Protein AF-A0A7C2Q4K8-F1 (afdb_monomer)

Structure (mmCIF, N/CA/C/O backbone):
data_AF-A0A7C2Q4K8-F1
#
_entry.id   AF-A0A7C2Q4K8-F1
#
loop_
_atom_site.group_PDB
_atom_site.id
_atom_site.type_symbol
_atom_site.label_atom_id
_atom_site.label_alt_id
_atom_site.label_comp_id
_atom_site.label_asym_id
_atom_site.label_entity_id
_atom_site.label_seq_id
_atom_site.pdbx_PDB_ins_code
_atom_site.Cartn_x
_atom_site.Cartn_y
_atom_site.Cartn_z
_atom_site.occupancy
_atom_site.B_iso_or_equiv
_atom_site.auth_seq_id
_atom_site.auth_comp_id
_atom_site.auth_asym_id
_atom_site.auth_atom_id
_atom_site.pdbx_PDB_model_num
ATOM 1 N N . MET A 1 1 ? -13.676 -3.234 -20.043 1.00 65.19 1 MET A N 1
ATOM 2 C CA . MET A 1 1 ? -13.276 -1.898 -19.531 1.00 65.19 1 MET A CA 1
ATOM 3 C C . MET A 1 1 ? -11.932 -2.050 -18.841 1.00 65.19 1 MET A C 1
ATOM 5 O O . MET A 1 1 ? -11.757 -3.052 -18.157 1.00 65.19 1 MET A O 1
ATOM 9 N N . ALA A 1 2 ? -11.005 -1.106 -19.029 1.00 75.06 2 ALA A N 1
ATOM 10 C CA . ALA A 1 2 ? -9.703 -1.149 -18.366 1.00 75.06 2 ALA A CA 1
ATOM 11 C C . ALA A 1 2 ? -9.861 -0.974 -16.848 1.00 75.06 2 ALA A C 1
ATOM 13 O O . ALA A 1 2 ? -10.651 -0.149 -16.387 1.00 75.06 2 ALA A O 1
ATOM 14 N N . GLN A 1 3 ? -9.131 -1.781 -16.088 1.00 75.75 3 GLN A N 1
ATOM 15 C CA . GLN A 1 3 ? -9.039 -1.719 -14.636 1.00 75.75 3 GLN A CA 1
ATOM 16 C C . GLN A 1 3 ? -7.574 -1.521 -14.258 1.00 75.75 3 GLN A C 1
ATOM 18 O O . GLN A 1 3 ? -6.678 -1.765 -15.061 1.00 75.75 3 GLN A O 1
ATOM 23 N N . GLU A 1 4 ? -7.321 -1.035 -13.055 1.00 76.56 4 GLU A N 1
ATOM 24 C CA . GLU A 1 4 ? -5.957 -0.828 -12.585 1.00 76.56 4 GLU A CA 1
ATOM 25 C C . GLU A 1 4 ? -5.474 -2.052 -11.811 1.00 76.56 4 GLU A C 1
ATOM 27 O O . GLU A 1 4 ? -6.254 -2.644 -11.066 1.00 76.56 4 GLU A O 1
ATOM 32 N N . PHE A 1 5 ? -4.199 -2.411 -11.973 1.00 70.44 5 PHE A N 1
ATOM 33 C CA . PHE A 1 5 ? -3.543 -3.555 -11.346 1.00 70.44 5 PHE A CA 1
ATOM 34 C C . PHE A 1 5 ? -2.107 -3.231 -10.932 1.00 70.44 5 PHE A C 1
ATOM 36 O O . PHE A 1 5 ? -1.415 -2.463 -11.600 1.00 70.44 5 PHE A O 1
ATOM 43 N N . LEU A 1 6 ? -1.667 -3.830 -9.829 1.00 68.19 6 LEU A N 1
ATOM 44 C CA . LEU A 1 6 ? -0.270 -3.937 -9.440 1.00 68.19 6 LEU A CA 1
ATOM 45 C C . LEU A 1 6 ? 0.242 -5.309 -9.857 1.00 68.19 6 LEU A C 1
ATOM 47 O O . LEU A 1 6 ? -0.401 -6.333 -9.602 1.00 68.19 6 LEU A O 1
ATOM 51 N N . VAL A 1 7 ? 1.416 -5.302 -10.471 1.00 76.25 7 VAL A N 1
ATOM 52 C CA . VAL A 1 7 ? 2.126 -6.502 -10.898 1.00 76.25 7 VAL A CA 1
ATOM 53 C C . VAL A 1 7 ? 3.489 -6.517 -10.232 1.00 76.25 7 VAL A C 1
ATOM 55 O O . VAL A 1 7 ? 4.226 -5.534 -10.308 1.00 76.25 7 VAL A O 1
ATOM 58 N N . GLY A 1 8 ? 3.799 -7.624 -9.564 1.00 75.00 8 GLY A N 1
ATOM 59 C CA . GLY A 1 8 ? 5.084 -7.843 -8.921 1.00 75.00 8 GLY A CA 1
ATOM 60 C C . GLY A 1 8 ? 6.061 -8.573 -9.819 1.00 75.00 8 GLY A C 1
ATOM 61 O O . GLY A 1 8 ? 5.700 -9.556 -10.465 1.00 75.00 8 GLY A O 1
ATOM 62 N N . PHE A 1 9 ? 7.313 -8.135 -9.800 1.00 75.75 9 PHE A N 1
ATOM 63 C CA . PHE A 1 9 ? 8.431 -8.828 -10.414 1.00 75.75 9 PHE A CA 1
ATOM 64 C C . PHE A 1 9 ? 9.576 -8.936 -9.417 1.00 75.75 9 PHE A C 1
ATOM 66 O O . PHE A 1 9 ? 10.027 -7.931 -8.878 1.00 75.75 9 PHE A O 1
ATOM 73 N N . ARG A 1 10 ? 10.089 -10.142 -9.202 1.00 78.12 10 ARG A N 1
ATOM 74 C CA . ARG A 1 10 ? 11.351 -10.348 -8.499 1.00 78.12 10 ARG A CA 1
ATOM 75 C C . ARG A 1 10 ? 12.478 -10.452 -9.514 1.00 78.12 10 ARG A C 1
ATOM 77 O O . ARG A 1 10 ? 12.436 -11.304 -10.404 1.00 78.12 10 ARG A O 1
ATOM 84 N N . LEU A 1 11 ? 13.471 -9.581 -9.377 1.00 79.25 11 LEU A N 1
ATOM 85 C CA . LEU A 1 11 ? 14.658 -9.585 -10.221 1.00 79.25 11 LEU A CA 1
ATOM 86 C C . LEU A 1 11 ? 15.688 -10.573 -9.659 1.00 79.25 11 LEU A C 1
ATOM 88 O O . LEU A 1 11 ? 15.927 -10.628 -8.450 1.00 79.25 11 LEU A O 1
ATOM 92 N N . SER A 1 12 ? 16.312 -11.364 -10.532 1.00 83.75 12 SER A N 1
ATOM 93 C CA . SER A 1 12 ? 17.380 -12.300 -10.145 1.00 83.75 12 SER A CA 1
ATOM 94 C C . SER A 1 12 ? 18.598 -11.578 -9.564 1.00 83.75 12 SER A C 1
ATOM 96 O O . SER A 1 12 ? 19.260 -12.067 -8.645 1.00 83.75 12 SER A O 1
ATOM 98 N N . GLU A 1 13 ? 18.873 -10.386 -10.079 1.00 77.25 13 GLU A N 1
ATOM 99 C CA . GLU A 1 13 ? 19.990 -9.532 -9.712 1.00 77.25 13 GLU A CA 1
ATOM 100 C C . GLU A 1 13 ? 19.569 -8.058 -9.762 1.00 77.25 13 GLU A C 1
ATOM 102 O O . GLU A 1 13 ? 18.579 -7.726 -10.421 1.00 77.25 13 GLU A O 1
ATOM 107 N N . PRO A 1 14 ? 20.278 -7.165 -9.052 1.00 74.38 14 PRO A N 1
ATOM 108 C CA . PRO A 1 14 ? 20.068 -5.735 -9.206 1.00 74.38 14 PRO A CA 1
ATOM 109 C C . PRO A 1 14 ? 20.267 -5.299 -10.669 1.00 74.38 14 PRO A C 1
ATOM 111 O O . PRO A 1 14 ? 21.108 -5.875 -11.365 1.00 74.38 14 PRO A O 1
ATOM 114 N N . PRO A 1 15 ? 19.553 -4.261 -11.139 1.00 74.75 15 PRO A N 1
ATOM 115 C CA . PRO A 1 15 ? 19.776 -3.694 -12.464 1.00 74.75 15 PRO A CA 1
ATOM 116 C C . PRO A 1 15 ? 21.247 -3.315 -12.669 1.00 74.75 15 PRO A C 1
ATOM 118 O O . PRO A 1 15 ? 21.891 -2.772 -11.770 1.00 74.75 15 PRO A O 1
ATOM 121 N N . ARG A 1 16 ? 21.776 -3.562 -13.873 1.00 65.56 16 ARG A N 1
ATOM 122 C CA . ARG A 1 16 ? 23.205 -3.353 -14.188 1.00 65.56 16 ARG A CA 1
ATOM 123 C C . ARG A 1 16 ? 23.664 -1.896 -14.077 1.00 65.56 16 ARG A C 1
ATOM 125 O O . ARG A 1 16 ? 24.851 -1.643 -13.891 1.00 65.56 16 ARG A O 1
ATOM 132 N N . ALA A 1 17 ? 22.734 -0.954 -14.206 1.00 65.75 17 ALA A N 1
ATOM 133 C CA . ALA A 1 17 ? 22.944 0.473 -14.003 1.00 65.75 17 ALA A CA 1
ATOM 134 C C . ALA A 1 17 ? 21.679 1.102 -13.406 1.00 65.75 17 ALA A C 1
ATOM 136 O O . ALA A 1 17 ? 20.578 0.595 -13.629 1.00 65.75 17 ALA A O 1
ATOM 137 N N . GLY A 1 18 ? 21.828 2.225 -12.694 1.00 60.09 18 GLY A N 1
ATOM 138 C CA . GLY A 1 18 ? 20.700 2.927 -12.067 1.00 60.09 18 GLY A CA 1
ATOM 139 C C . GLY A 1 18 ? 19.598 3.324 -13.058 1.00 60.09 18 GLY A C 1
ATOM 140 O O . GLY A 1 18 ? 18.422 3.249 -12.727 1.00 60.09 18 GLY A O 1
ATOM 141 N N . GLU A 1 19 ? 19.971 3.644 -14.298 1.00 74.50 19 GLU A N 1
ATOM 142 C CA . GLU A 1 19 ? 19.054 4.059 -15.373 1.00 74.50 19 GLU A CA 1
ATOM 143 C C . GLU A 1 19 ? 18.470 2.876 -16.173 1.00 74.50 19 GLU A C 1
ATOM 145 O O . GLU A 1 19 ? 17.520 3.035 -16.938 1.00 74.50 19 GLU A O 1
ATOM 150 N N . ALA A 1 20 ? 19.010 1.662 -16.006 1.00 78.69 20 ALA A N 1
ATOM 151 C CA . ALA A 1 20 ? 18.651 0.510 -16.841 1.00 78.69 20 ALA A CA 1
ATOM 152 C C . ALA A 1 20 ? 17.204 0.038 -16.609 1.00 78.69 20 ALA A C 1
ATOM 154 O O . ALA A 1 20 ? 16.543 -0.456 -17.524 1.00 78.69 20 ALA A O 1
ATOM 155 N N . LEU A 1 21 ? 16.697 0.227 -15.389 1.00 76.06 21 LEU A N 1
ATOM 156 C CA . LEU A 1 21 ? 15.317 -0.081 -15.026 1.00 76.06 21 LEU A CA 1
ATOM 157 C C . LEU A 1 21 ? 14.330 0.897 -15.687 1.00 76.06 21 LEU A C 1
ATOM 159 O O . LEU A 1 21 ? 13.314 0.480 -16.239 1.00 76.06 21 LEU A O 1
ATOM 163 N N . GLU A 1 22 ? 14.656 2.191 -15.687 1.00 78.44 22 GLU A N 1
ATOM 164 C CA . GLU A 1 22 ? 13.839 3.234 -16.313 1.00 78.44 22 GLU A CA 1
ATOM 165 C C . GLU A 1 22 ? 13.785 3.068 -17.838 1.00 78.44 22 GLU A C 1
ATOM 167 O O . GLU A 1 22 ? 12.712 3.186 -18.441 1.00 78.44 22 GLU A O 1
ATOM 172 N N . ALA A 1 23 ? 14.913 2.705 -18.457 1.00 82.56 23 ALA A N 1
ATOM 173 C CA . ALA A 1 23 ? 14.979 2.379 -19.879 1.00 82.56 23 ALA A CA 1
ATOM 174 C C . ALA A 1 23 ? 14.096 1.168 -20.231 1.00 82.56 23 ALA A C 1
ATOM 176 O O . ALA A 1 23 ? 13.281 1.244 -21.153 1.00 82.56 23 ALA A O 1
ATOM 177 N N . ALA A 1 24 ? 14.188 0.081 -19.454 1.00 87.06 24 ALA A N 1
ATOM 178 C CA . ALA A 1 24 ? 13.367 -1.113 -19.654 1.00 87.06 24 ALA A CA 1
ATOM 179 C C . ALA A 1 24 ? 11.864 -0.824 -19.510 1.00 87.06 24 ALA A C 1
ATOM 181 O O . ALA A 1 24 ? 11.050 -1.305 -20.298 1.00 87.06 24 ALA A O 1
ATOM 182 N N . LEU A 1 25 ? 11.475 -0.009 -18.528 1.00 85.38 25 LEU A N 1
ATOM 183 C CA . LEU A 1 25 ? 10.069 0.328 -18.296 1.00 85.38 25 LEU A CA 1
ATOM 184 C C . LEU A 1 25 ? 9.529 1.328 -19.323 1.00 85.38 25 LEU A C 1
ATOM 186 O O . LEU A 1 25 ? 8.351 1.255 -19.675 1.00 85.38 25 LEU A O 1
ATOM 190 N N . SER A 1 26 ? 10.379 2.201 -19.862 1.00 84.62 26 SER A N 1
ATOM 191 C CA . SER A 1 26 ? 10.030 3.071 -20.992 1.00 84.62 26 SER A CA 1
ATOM 192 C C . SER A 1 26 ? 9.782 2.268 -22.273 1.00 84.62 26 SER A C 1
ATOM 194 O O . SER A 1 26 ? 8.807 2.519 -22.984 1.00 84.62 26 SER A O 1
ATOM 196 N N . GLU A 1 27 ? 10.606 1.253 -22.541 1.00 87.69 27 GLU A N 1
ATOM 197 C CA . GLU A 1 27 ? 10.405 0.324 -23.658 1.00 87.69 27 GLU A CA 1
ATOM 198 C C . GLU A 1 27 ? 9.136 -0.524 -23.479 1.00 87.69 27 GLU A C 1
ATOM 200 O O . GLU A 1 27 ? 8.315 -0.647 -24.399 1.00 87.69 27 GLU A O 1
ATOM 205 N N . ALA A 1 28 ? 8.929 -1.057 -22.269 1.00 88.12 28 ALA A N 1
ATOM 206 C CA . ALA A 1 28 ? 7.715 -1.785 -21.924 1.00 88.12 28 ALA A CA 1
ATOM 207 C C . ALA A 1 28 ? 6.477 -0.904 -22.125 1.00 88.12 28 ALA A C 1
ATOM 209 O O . ALA A 1 28 ? 5.506 -1.347 -22.733 1.00 88.12 28 ALA A O 1
ATOM 210 N N . LYS A 1 29 ? 6.519 0.360 -21.685 1.00 85.50 29 LYS A N 1
ATOM 211 C CA . LYS A 1 29 ? 5.417 1.316 -21.833 1.00 85.50 29 LYS A CA 1
ATOM 212 C C . LYS A 1 29 ? 4.993 1.486 -23.292 1.00 85.50 29 LYS A C 1
ATOM 214 O O . LYS A 1 29 ? 3.806 1.355 -23.575 1.00 85.50 29 LYS A O 1
ATOM 219 N N . ALA A 1 30 ? 5.936 1.690 -24.213 1.00 84.81 30 ALA A N 1
ATOM 220 C CA . ALA A 1 30 ? 5.620 1.826 -25.638 1.00 84.81 30 ALA A CA 1
ATOM 221 C C . ALA A 1 30 ? 4.927 0.569 -26.205 1.00 84.81 30 ALA A C 1
ATOM 223 O O . ALA A 1 30 ? 3.951 0.661 -26.951 1.00 84.81 30 ALA A O 1
ATOM 224 N N . SER A 1 31 ? 5.394 -0.615 -25.799 1.00 85.44 31 SER A N 1
ATOM 225 C CA . SER A 1 31 ? 4.813 -1.898 -26.219 1.00 85.44 31 SER A CA 1
ATOM 226 C C . SER A 1 31 ? 3.424 -2.150 -25.617 1.00 85.44 31 SER A C 1
ATOM 228 O O . SER A 1 31 ? 2.541 -2.689 -26.283 1.00 85.44 31 SER A O 1
ATOM 230 N N . LEU A 1 32 ? 3.217 -1.755 -24.358 1.00 87.69 32 LEU A N 1
ATOM 231 C CA . LEU A 1 32 ? 1.947 -1.878 -23.640 1.00 87.69 32 LEU A CA 1
ATOM 232 C C . LEU A 1 32 ? 0.877 -0.939 -24.209 1.00 87.69 32 LEU A C 1
ATOM 234 O O . LEU A 1 32 ? -0.263 -1.367 -24.406 1.00 87.69 32 LEU A O 1
ATOM 238 N N . GLU A 1 33 ? 1.246 0.304 -24.531 1.00 88.12 33 GLU A N 1
ATOM 239 C CA . GLU A 1 33 ? 0.326 1.303 -25.090 1.00 88.12 33 GLU A CA 1
ATOM 240 C C . GLU A 1 33 ? -0.261 0.837 -26.430 1.00 88.12 33 GLU A C 1
ATOM 242 O O . GLU A 1 33 ? -1.464 0.979 -26.659 1.00 88.12 33 GLU A O 1
ATOM 247 N N . ALA A 1 34 ? 0.543 0.168 -27.265 1.00 86.88 34 ALA A N 1
ATOM 248 C CA . ALA A 1 34 ? 0.085 -0.441 -28.516 1.00 86.88 34 ALA A CA 1
ATOM 249 C C . ALA A 1 34 ? -0.972 -1.550 -28.317 1.00 86.88 34 ALA A C 1
ATOM 251 O O . ALA A 1 34 ? -1.726 -1.861 -29.239 1.00 86.88 34 ALA A O 1
ATOM 252 N N . MET A 1 35 ? -1.050 -2.139 -27.119 1.00 87.00 35 MET A N 1
ATOM 253 C CA . MET A 1 35 ? -2.032 -3.164 -26.744 1.00 87.00 35 MET A CA 1
ATOM 254 C C . MET A 1 35 ? -3.224 -2.594 -25.958 1.00 87.00 35 MET A C 1
ATOM 256 O O . MET A 1 35 ? -4.075 -3.355 -25.501 1.00 87.00 35 MET A O 1
ATOM 260 N N . GLY A 1 36 ? -3.300 -1.271 -25.782 1.00 83.62 36 GLY A N 1
ATOM 261 C CA . GLY A 1 36 ? -4.334 -0.634 -24.963 1.00 83.62 36 GLY A CA 1
ATOM 262 C C . GLY A 1 36 ? -4.117 -0.801 -23.454 1.00 83.62 36 GLY A C 1
ATOM 263 O O . GLY A 1 36 ? -5.078 -0.705 -22.688 1.00 83.62 36 GLY A O 1
ATOM 264 N N . VAL A 1 37 ? -2.875 -1.056 -23.026 1.00 87.94 37 VAL A N 1
ATOM 265 C CA . VAL A 1 37 ? -2.459 -1.120 -21.619 1.00 87.94 37 VAL A CA 1
ATOM 266 C C . VAL A 1 37 ? -1.612 0.107 -21.291 1.00 87.94 37 VAL A C 1
ATOM 268 O O . VAL A 1 37 ? -0.687 0.439 -22.021 1.00 87.94 37 VAL A O 1
ATOM 271 N N . ALA A 1 38 ? -1.897 0.786 -20.183 1.00 82.50 38 ALA A N 1
ATOM 272 C CA . ALA A 1 38 ? -1.122 1.949 -19.757 1.00 82.50 38 ALA A CA 1
ATOM 273 C C . ALA A 1 38 ? -0.265 1.617 -18.534 1.00 82.50 38 ALA A C 1
ATOM 275 O O . ALA A 1 38 ? -0.807 1.232 -17.501 1.00 82.50 38 ALA A O 1
ATOM 276 N N . LEU A 1 39 ? 1.049 1.835 -18.617 1.00 77.69 39 LEU A N 1
ATOM 277 C CA . LEU A 1 39 ? 1.930 1.841 -17.447 1.00 77.69 39 LEU A CA 1
ATOM 278 C C . LEU A 1 39 ? 1.794 3.195 -16.737 1.00 77.69 39 LEU A C 1
ATOM 280 O O . LEU A 1 39 ? 2.048 4.244 -17.330 1.00 77.69 39 LEU A O 1
ATOM 284 N N . LYS A 1 40 ? 1.340 3.175 -15.482 1.00 73.19 40 LYS A N 1
ATOM 285 C CA . LYS A 1 40 ? 1.023 4.369 -14.680 1.00 73.19 40 LYS A CA 1
ATOM 286 C C . LYS A 1 40 ? 2.155 4.783 -13.747 1.00 73.19 40 LYS A C 1
ATOM 288 O O . LYS A 1 40 ? 2.310 5.970 -13.484 1.00 73.19 40 LYS A O 1
ATOM 293 N N . GLY A 1 41 ? 2.938 3.821 -13.274 1.00 65.12 41 GLY A N 1
ATOM 294 C CA . GLY A 1 41 ? 4.059 4.054 -12.375 1.00 65.12 41 GLY A CA 1
ATOM 295 C C . GLY A 1 41 ? 4.746 2.752 -11.995 1.00 65.12 41 GLY A C 1
ATOM 296 O O . GLY A 1 41 ? 4.275 1.665 -12.342 1.00 65.12 41 GLY A O 1
ATOM 297 N N . TRP A 1 42 ? 5.866 2.872 -11.295 1.00 69.44 42 TRP A N 1
ATOM 298 C CA . TRP A 1 42 ? 6.637 1.740 -10.810 1.00 69.44 42 TRP A CA 1
ATOM 299 C C . TRP A 1 42 ? 7.453 2.128 -9.576 1.00 69.44 42 TRP A C 1
ATOM 301 O O . TRP A 1 42 ? 7.735 3.308 -9.371 1.00 69.44 42 TRP A O 1
ATOM 311 N N . ASP A 1 43 ? 7.804 1.133 -8.768 1.00 59.19 43 ASP A N 1
ATOM 312 C CA . ASP A 1 43 ? 8.670 1.277 -7.597 1.00 59.19 43 ASP A CA 1
ATOM 313 C C . ASP A 1 43 ? 9.574 0.050 -7.464 1.00 59.19 43 ASP A C 1
ATOM 315 O O . ASP A 1 43 ? 9.162 -1.060 -7.813 1.00 59.19 43 ASP A O 1
ATOM 319 N N . TYR A 1 44 ? 10.803 0.246 -6.993 1.00 62.59 44 TYR A N 1
ATOM 320 C CA . TYR A 1 44 ? 11.802 -0.815 -6.902 1.00 62.59 44 TYR A CA 1
ATOM 321 C C . TYR A 1 44 ? 12.499 -0.816 -5.545 1.00 62.59 44 TYR A C 1
ATOM 323 O O . TYR A 1 44 ? 13.216 0.123 -5.196 1.00 62.59 44 TYR A O 1
ATOM 331 N N . ASP A 1 45 ? 12.353 -1.925 -4.825 1.00 59.78 45 ASP A N 1
ATOM 332 C CA . ASP A 1 45 ? 13.108 -2.209 -3.613 1.00 59.78 45 ASP A CA 1
ATOM 333 C C . ASP A 1 45 ? 14.368 -3.011 -3.960 1.00 59.78 45 ASP A C 1
ATOM 335 O O . ASP A 1 45 ? 14.317 -4.199 -4.293 1.00 59.78 45 ASP A O 1
ATOM 339 N N . GLY A 1 46 ? 15.523 -2.352 -3.864 1.00 57.78 46 GLY A N 1
ATOM 340 C CA . GLY A 1 46 ? 16.822 -2.966 -4.129 1.00 57.78 46 GLY A CA 1
ATOM 341 C C . GLY A 1 46 ? 17.262 -4.013 -3.102 1.00 57.78 46 GLY A C 1
ATOM 342 O O . GLY A 1 46 ? 18.113 -4.837 -3.435 1.00 57.78 46 GLY A O 1
ATOM 343 N N . SER A 1 47 ? 16.702 -4.005 -1.887 1.00 51.91 47 SER A N 1
ATOM 344 C CA . SER A 1 47 ? 17.041 -4.974 -0.835 1.00 51.91 47 SER A CA 1
ATOM 345 C C . SER A 1 47 ? 16.381 -6.332 -1.083 1.00 51.91 47 SER A C 1
ATOM 347 O O . SER A 1 47 ? 17.048 -7.366 -1.049 1.00 51.91 47 SER A O 1
ATOM 349 N N . GLU A 1 48 ? 15.108 -6.311 -1.477 1.00 50.97 48 GLU A N 1
ATOM 350 C CA . GLU A 1 48 ? 14.315 -7.500 -1.808 1.00 50.97 48 GLU A CA 1
ATOM 351 C C . GLU A 1 48 ? 14.331 -7.845 -3.309 1.00 50.97 48 GLU A C 1
ATOM 353 O O . GLU A 1 48 ? 13.796 -8.874 -3.735 1.00 50.97 48 GLU A O 1
ATOM 358 N N . ARG A 1 49 ? 14.962 -6.994 -4.133 1.00 74.31 49 ARG A N 1
ATOM 359 C CA . ARG A 1 49 ? 14.941 -7.050 -5.609 1.00 74.31 49 ARG A CA 1
ATOM 360 C C . ARG A 1 49 ? 13.516 -7.135 -6.158 1.00 74.31 49 ARG A C 1
ATOM 362 O O . ARG A 1 49 ? 13.254 -7.839 -7.136 1.00 74.31 49 ARG A O 1
ATOM 369 N N . LEU A 1 50 ? 12.592 -6.440 -5.507 1.00 65.12 50 LEU A N 1
ATOM 370 C CA . LEU A 1 50 ? 11.178 -6.444 -5.847 1.00 65.12 50 LEU A CA 1
ATOM 371 C C . LEU A 1 50 ? 10.847 -5.187 -6.647 1.00 65.12 50 LEU A C 1
ATOM 373 O O . LEU A 1 50 ? 11.006 -4.072 -6.165 1.00 65.12 50 LEU A O 1
ATOM 377 N N . LEU A 1 51 ? 10.367 -5.381 -7.868 1.00 65.06 51 LEU A N 1
ATOM 378 C CA . LEU A 1 51 ? 9.840 -4.344 -8.738 1.00 65.06 51 LEU A CA 1
ATOM 379 C C . LEU A 1 51 ? 8.319 -4.451 -8.786 1.00 65.06 51 LEU A C 1
ATOM 381 O O . LEU A 1 51 ? 7.764 -5.502 -9.106 1.00 65.06 51 LEU A O 1
ATOM 385 N N . LEU A 1 52 ? 7.648 -3.340 -8.531 1.00 65.12 52 LEU A N 1
ATOM 386 C CA . LEU A 1 52 ? 6.200 -3.230 -8.583 1.00 65.12 52 LEU A CA 1
ATOM 387 C C . LEU A 1 52 ? 5.827 -2.310 -9.735 1.00 65.12 52 LEU A C 1
ATOM 389 O O . LEU A 1 52 ? 6.345 -1.203 -9.842 1.00 65.12 52 LEU A O 1
ATOM 393 N N . VAL A 1 53 ? 4.932 -2.771 -10.604 1.00 71.25 53 VAL A N 1
ATOM 394 C CA . VAL A 1 53 ? 4.493 -2.019 -11.783 1.00 71.25 53 VAL A CA 1
ATOM 395 C C . VAL A 1 53 ? 2.986 -1.818 -11.721 1.00 71.25 53 VAL A C 1
ATOM 397 O O . VAL A 1 53 ? 2.216 -2.776 -11.634 1.00 71.25 53 VAL A O 1
ATOM 400 N N . HIS A 1 54 ? 2.557 -0.557 -11.772 1.00 76.00 54 HIS A N 1
ATOM 401 C CA . HIS A 1 54 ? 1.149 -0.169 -11.827 1.00 76.00 54 HIS A CA 1
ATOM 402 C C . HIS A 1 54 ? 0.716 -0.058 -13.283 1.00 76.00 54 HIS A C 1
ATOM 404 O O . HIS A 1 54 ? 1.223 0.778 -14.035 1.00 76.00 54 HIS A O 1
ATOM 410 N N . ILE A 1 55 ? -0.238 -0.897 -13.677 1.00 78.62 55 ILE A N 1
ATOM 411 C CA . ILE A 1 55 ? -0.789 -0.926 -15.029 1.00 78.62 55 ILE A CA 1
ATOM 412 C C . ILE A 1 55 ? -2.297 -0.699 -15.018 1.00 78.62 55 ILE A C 1
ATOM 414 O O . ILE A 1 55 ? -3.004 -1.130 -14.114 1.00 78.62 55 ILE A O 1
ATOM 418 N N . SER A 1 56 ? -2.807 -0.041 -16.050 1.00 79.00 56 SER A N 1
ATOM 419 C CA . SER A 1 56 ? -4.229 0.011 -16.370 1.00 79.00 56 SER A CA 1
ATOM 420 C C . SER A 1 56 ? -4.468 -0.846 -17.606 1.00 79.00 56 SER A C 1
ATOM 422 O O . SER A 1 56 ? -3.981 -0.515 -18.685 1.00 79.00 56 SER A O 1
ATOM 424 N N . ALA A 1 57 ? -5.169 -1.965 -17.441 1.00 85.50 57 ALA A N 1
ATOM 425 C CA . ALA A 1 57 ? -5.379 -2.968 -18.476 1.00 85.50 57 ALA A CA 1
ATOM 426 C C . ALA A 1 57 ? -6.792 -3.568 -18.387 1.00 85.50 57 ALA A C 1
ATOM 428 O O . ALA A 1 57 ? -7.362 -3.677 -17.297 1.00 85.50 57 ALA A O 1
ATOM 429 N N . PRO A 1 58 ? -7.386 -4.003 -19.506 1.00 88.69 58 PRO A N 1
ATOM 430 C CA . PRO A 1 58 ? -8.421 -5.029 -19.469 1.00 88.69 58 PRO A CA 1
ATOM 431 C C . PRO A 1 58 ? -7.876 -6.299 -18.777 1.00 88.69 58 PRO A C 1
ATOM 433 O O . PRO A 1 58 ? -6.738 -6.677 -19.070 1.00 88.69 58 PRO A O 1
ATOM 436 N N . PRO A 1 59 ? -8.631 -6.957 -17.874 1.00 82.88 59 PRO A N 1
ATOM 437 C CA . PRO A 1 59 ? -8.165 -8.153 -17.158 1.00 82.88 59 PRO A CA 1
ATOM 438 C C . PRO A 1 59 ? -7.607 -9.250 -18.074 1.00 82.88 59 PRO A C 1
ATOM 440 O O . PRO A 1 59 ? -6.600 -9.878 -17.762 1.00 82.88 59 PRO A O 1
ATOM 443 N N . GLU A 1 60 ? -8.222 -9.426 -19.241 1.00 89.19 60 GLU A N 1
ATOM 444 C CA . GLU A 1 60 ? -7.826 -10.379 -20.277 1.00 89.19 60 GLU A CA 1
ATOM 445 C C . GLU A 1 60 ? -6.440 -10.111 -20.898 1.00 89.19 60 GLU A C 1
ATOM 447 O O . GLU A 1 60 ? -5.900 -10.976 -21.583 1.00 89.19 60 GLU A O 1
ATOM 452 N N . LEU A 1 61 ? -5.846 -8.934 -20.663 1.00 91.00 61 LEU A N 1
ATOM 453 C CA . LEU A 1 61 ? -4.526 -8.557 -21.177 1.00 91.00 61 LEU A CA 1
ATOM 454 C C . LEU A 1 61 ? -3.419 -8.588 -20.113 1.00 91.00 61 LEU A C 1
ATOM 456 O O . LEU A 1 61 ? -2.271 -8.305 -20.449 1.00 91.00 61 LEU A O 1
ATOM 460 N N . LEU A 1 62 ? -3.723 -8.924 -18.855 1.00 86.88 62 LEU A N 1
ATOM 461 C CA . LEU A 1 62 ? -2.767 -8.815 -17.744 1.00 86.88 62 LEU A CA 1
ATOM 462 C C . LEU A 1 62 ? -1.548 -9.718 -17.880 1.00 86.88 62 LEU A C 1
ATOM 464 O O . LEU A 1 62 ? -0.423 -9.255 -17.703 1.00 86.88 62 LEU A O 1
ATOM 468 N N . GLU A 1 63 ? -1.757 -10.982 -18.235 1.00 90.62 63 GLU A N 1
ATOM 469 C CA . GLU A 1 63 ? -0.660 -11.934 -18.427 1.00 90.62 63 GLU A CA 1
ATOM 470 C C . GLU A 1 63 ? 0.256 -11.479 -19.561 1.00 90.62 63 GLU A C 1
ATOM 472 O O . GLU A 1 63 ? 1.468 -11.373 -19.394 1.00 90.62 63 GLU A O 1
ATOM 477 N N . ARG A 1 64 ? -0.340 -11.078 -20.685 1.00 91.06 64 ARG A N 1
ATOM 478 C CA . ARG A 1 64 ? 0.396 -10.580 -21.849 1.00 91.06 64 ARG A CA 1
ATOM 479 C C . ARG A 1 64 ? 1.138 -9.271 -21.559 1.00 91.06 64 ARG A C 1
ATOM 481 O O . ARG A 1 64 ? 2.247 -9.072 -22.051 1.00 91.06 64 ARG A O 1
ATOM 488 N N . ALA A 1 65 ? 0.548 -8.386 -20.756 1.00 89.94 65 ALA A N 1
ATOM 489 C CA . ALA A 1 65 ? 1.197 -7.165 -20.295 1.00 89.94 65 ALA A CA 1
ATOM 490 C C . ALA A 1 65 ? 2.404 -7.481 -19.403 1.00 89.94 65 ALA A C 1
ATOM 492 O O . ALA A 1 65 ? 3.484 -6.923 -19.599 1.00 89.94 65 ALA A O 1
ATOM 493 N N . ALA A 1 66 ? 2.244 -8.413 -18.465 1.00 89.62 66 ALA A N 1
ATOM 494 C CA . ALA A 1 66 ? 3.311 -8.806 -17.561 1.00 89.62 66 ALA A CA 1
ATOM 495 C C . ALA A 1 66 ? 4.462 -9.528 -18.272 1.00 89.62 66 ALA A C 1
ATOM 497 O O . ALA A 1 66 ? 5.622 -9.260 -17.968 1.00 89.62 66 ALA A O 1
ATOM 498 N N . GLU A 1 67 ? 4.170 -10.366 -19.269 1.00 92.12 67 GLU A N 1
ATOM 499 C CA . GLU A 1 67 ? 5.191 -10.954 -20.142 1.00 92.12 67 GLU A CA 1
ATOM 500 C C . GLU A 1 67 ? 5.974 -9.886 -20.913 1.00 92.12 67 GLU A C 1
ATOM 502 O O . GLU A 1 67 ? 7.198 -9.975 -21.023 1.00 92.12 67 GLU A O 1
ATOM 507 N N . GLY A 1 68 ? 5.285 -8.865 -21.434 1.00 90.38 68 GLY A N 1
ATOM 508 C CA . GLY A 1 68 ? 5.923 -7.738 -22.117 1.00 90.38 68 GLY A CA 1
ATOM 509 C C . GLY A 1 68 ? 6.891 -6.983 -21.205 1.00 90.38 68 GLY A C 1
ATOM 510 O O . GLY A 1 68 ? 8.028 -6.717 -21.594 1.00 90.38 68 GLY A O 1
ATOM 511 N N . ILE A 1 69 ? 6.469 -6.718 -19.966 1.00 88.75 69 ILE A N 1
ATOM 512 C CA . ILE A 1 69 ? 7.306 -6.081 -18.942 1.00 88.75 69 ILE A CA 1
ATOM 513 C C . ILE A 1 69 ? 8.506 -6.971 -18.589 1.00 88.75 69 ILE A C 1
ATOM 515 O O . ILE A 1 69 ? 9.640 -6.500 -18.610 1.00 88.75 69 ILE A O 1
ATOM 519 N N . ALA A 1 70 ? 8.289 -8.265 -18.332 1.00 90.62 70 ALA A N 1
ATOM 520 C CA . ALA A 1 70 ? 9.362 -9.199 -17.986 1.00 90.62 70 ALA A CA 1
ATOM 521 C C . ALA A 1 70 ? 10.423 -9.321 -19.094 1.00 90.62 70 ALA A C 1
ATOM 523 O O . ALA A 1 70 ? 11.622 -9.387 -18.804 1.00 90.62 70 ALA A O 1
ATOM 524 N N . ARG A 1 71 ? 9.999 -9.313 -20.366 1.00 90.00 71 ARG A N 1
ATOM 525 C CA . ARG A 1 71 ? 10.911 -9.323 -21.521 1.00 90.00 71 ARG A CA 1
ATOM 526 C C . ARG A 1 71 ? 11.750 -8.054 -21.598 1.00 90.00 71 ARG A C 1
ATOM 528 O O . ARG A 1 71 ? 12.959 -8.166 -21.776 1.00 90.00 71 ARG A O 1
ATOM 535 N N . ALA A 1 72 ? 11.137 -6.884 -21.426 1.00 88.56 72 ALA A N 1
ATOM 536 C CA . ALA A 1 72 ? 11.860 -5.615 -21.440 1.00 88.56 72 ALA A CA 1
ATOM 537 C C . ALA A 1 72 ? 12.863 -5.522 -20.276 1.00 88.56 72 ALA A C 1
ATOM 539 O O . ALA A 1 72 ? 14.003 -5.115 -20.468 1.00 88.56 72 ALA A O 1
ATOM 540 N N . LEU A 1 73 ? 12.488 -5.983 -19.079 1.00 85.75 73 LEU A N 1
ATOM 541 C CA . LEU A 1 73 ? 13.396 -6.043 -17.927 1.00 85.75 73 LEU A CA 1
ATOM 542 C C . LEU A 1 73 ? 14.580 -6.986 -18.180 1.00 85.75 73 LEU A C 1
ATOM 544 O O . LEU A 1 73 ? 15.731 -6.615 -17.957 1.00 85.75 73 LEU A O 1
ATOM 548 N N . SER A 1 74 ? 14.315 -8.172 -18.726 1.00 86.12 74 SER A N 1
ATOM 549 C CA . SER A 1 74 ? 15.369 -9.153 -19.009 1.00 86.12 74 SER A CA 1
ATOM 550 C C . SER A 1 74 ? 16.303 -8.700 -20.135 1.00 86.12 74 SER A C 1
ATOM 552 O O . SER A 1 74 ? 17.511 -8.912 -20.052 1.00 86.12 74 SER A O 1
ATOM 554 N N . GLY A 1 75 ? 15.764 -8.063 -21.178 1.00 84.06 75 GLY A N 1
ATOM 555 C CA . GLY A 1 75 ? 16.540 -7.571 -22.317 1.00 84.06 75 GLY A CA 1
ATOM 556 C C . GLY A 1 75 ? 17.333 -6.303 -22.005 1.00 84.06 75 GLY A C 1
ATOM 557 O O . GLY A 1 75 ? 18.532 -6.244 -22.273 1.00 84.06 75 GLY A O 1
ATOM 558 N N . THR A 1 76 ? 16.672 -5.311 -21.408 1.00 80.81 76 THR A N 1
ATOM 559 C CA . THR A 1 76 ? 17.179 -3.933 -21.316 1.00 80.81 76 THR A CA 1
ATOM 560 C C . THR A 1 76 ? 17.783 -3.626 -19.950 1.00 80.81 76 THR A C 1
ATOM 562 O O . THR A 1 76 ? 18.857 -3.031 -19.883 1.00 80.81 76 THR A O 1
ATOM 565 N N . ALA A 1 77 ? 17.178 -4.104 -18.854 1.00 75.12 77 ALA A N 1
ATOM 566 C CA . ALA A 1 77 ? 17.792 -3.996 -17.525 1.00 75.12 77 ALA A CA 1
ATOM 567 C C . ALA A 1 77 ? 18.861 -5.080 -17.280 1.00 75.12 77 ALA A C 1
ATOM 569 O O . ALA A 1 77 ? 19.685 -4.954 -16.369 1.00 75.12 77 ALA A O 1
ATOM 570 N N . GLY A 1 78 ? 18.868 -6.127 -18.115 1.00 78.56 78 GLY A N 1
ATOM 571 C CA . GLY A 1 78 ? 19.821 -7.230 -18.057 1.00 78.56 78 GLY A CA 1
ATOM 572 C C . GLY A 1 78 ? 19.656 -8.118 -16.826 1.00 78.56 78 GLY A C 1
ATOM 573 O O . GLY A 1 78 ? 20.606 -8.822 -16.498 1.00 78.56 78 GLY A O 1
ATOM 574 N N . ALA A 1 79 ? 18.493 -8.056 -16.167 1.00 80.19 79 ALA A N 1
ATOM 575 C CA . ALA A 1 79 ? 18.137 -8.828 -14.983 1.00 80.19 79 ALA A CA 1
ATOM 576 C C . ALA A 1 79 ? 16.883 -9.660 -15.279 1.00 80.19 79 ALA A C 1
ATOM 578 O O . ALA A 1 79 ? 15.869 -9.125 -15.731 1.00 80.19 79 ALA A O 1
ATOM 579 N N . GLU A 1 80 ? 16.942 -10.968 -15.021 1.00 86.62 80 GLU A N 1
ATOM 580 C CA . GLU A 1 80 ? 15.796 -11.854 -15.229 1.00 86.62 80 GLU A CA 1
ATOM 581 C C . GLU A 1 80 ? 14.669 -11.444 -14.274 1.00 86.62 80 GLU A C 1
ATOM 583 O O . GLU A 1 80 ? 14.839 -11.452 -13.053 1.00 86.62 80 GLU A O 1
ATOM 588 N N . ALA A 1 81 ? 13.518 -11.075 -14.834 1.00 85.19 81 ALA A N 1
ATOM 589 C CA . ALA A 1 81 ? 12.347 -10.665 -14.072 1.00 85.19 81 ALA A CA 1
ATOM 590 C C . ALA A 1 81 ? 11.339 -11.811 -14.002 1.00 85.19 81 ALA A C 1
ATOM 592 O O . ALA A 1 81 ? 10.756 -12.208 -15.014 1.00 85.19 81 ALA A O 1
ATOM 593 N N . ARG A 1 82 ? 11.108 -12.332 -12.796 1.00 84.81 82 ARG A N 1
ATOM 594 C CA . ARG A 1 82 ? 10.091 -13.358 -12.552 1.00 84.81 82 ARG A CA 1
ATOM 595 C C . ARG A 1 82 ? 8.867 -12.735 -11.930 1.00 84.81 82 ARG A C 1
ATOM 597 O O . ARG A 1 82 ? 8.984 -11.936 -11.012 1.00 84.81 82 ARG A O 1
ATOM 604 N N . LEU A 1 83 ? 7.702 -13.132 -12.419 1.00 81.44 83 LEU A N 1
ATOM 605 C CA . LEU A 1 83 ? 6.435 -12.70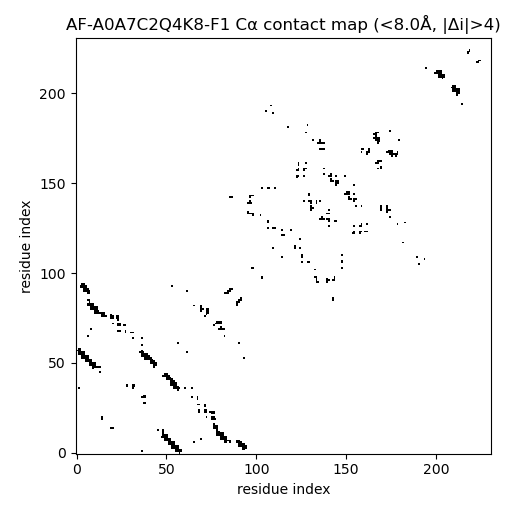9 -11.848 1.00 81.44 83 LEU A CA 1
ATOM 606 C C . LEU A 1 83 ? 6.364 -13.157 -10.383 1.00 81.44 83 LEU A C 1
ATOM 608 O O . LEU A 1 83 ? 6.492 -14.346 -10.090 1.00 81.44 83 LEU A O 1
ATOM 612 N N . GLU A 1 84 ? 6.176 -12.204 -9.481 1.00 70.00 84 GLU A N 1
ATOM 613 C CA . GLU A 1 84 ? 6.108 -12.448 -8.045 1.00 70.00 84 GLU A CA 1
ATOM 614 C C . GLU A 1 84 ? 4.654 -12.375 -7.591 1.00 70.00 84 GLU A C 1
ATOM 616 O O . GLU A 1 84 ? 3.914 -11.452 -7.945 1.00 70.00 84 GLU A O 1
ATOM 621 N N . LYS A 1 85 ? 4.241 -13.342 -6.771 1.00 60.19 85 LYS A N 1
ATOM 622 C CA . LYS A 1 85 ? 2.946 -13.266 -6.101 1.00 60.19 85 LYS A CA 1
ATOM 623 C C . LYS A 1 85 ? 3.029 -12.239 -4.984 1.00 60.19 85 LYS A C 1
ATOM 625 O O . LYS A 1 85 ? 3.703 -12.460 -3.985 1.00 60.19 85 LYS A O 1
ATOM 630 N N . LEU A 1 86 ? 2.309 -11.135 -5.151 1.00 52.25 86 LEU A N 1
ATOM 631 C CA . LEU A 1 86 ? 2.209 -10.089 -4.135 1.00 52.25 86 LEU A CA 1
ATOM 632 C C . LEU A 1 86 ? 1.378 -10.551 -2.926 1.00 52.25 86 LEU A C 1
ATOM 634 O O . LEU A 1 86 ? 1.594 -10.082 -1.814 1.00 52.25 86 LEU A O 1
ATOM 638 N N . SER A 1 87 ? 0.436 -11.481 -3.137 1.00 52.69 87 SER A N 1
ATOM 639 C CA . SER A 1 87 ? -0.369 -12.109 -2.082 1.00 52.69 87 SER A CA 1
ATOM 640 C C . SER A 1 87 ? -0.900 -13.493 -2.518 1.00 52.69 87 SER A C 1
ATOM 642 O O . SER A 1 87 ? -0.152 -14.321 -3.040 1.00 52.69 87 SER A O 1
ATOM 644 N N . ARG A 1 88 ? -2.199 -13.773 -2.314 1.00 46.75 88 ARG A N 1
ATOM 645 C CA . ARG A 1 88 ? -2.899 -14.939 -2.883 1.00 46.75 88 ARG A CA 1
ATOM 646 C C . ARG A 1 88 ? -2.999 -14.861 -4.408 1.00 46.75 88 ARG A C 1
ATOM 648 O O . ARG A 1 88 ? -3.034 -15.910 -5.052 1.00 46.75 88 ARG A O 1
ATOM 655 N N . ASP A 1 89 ? -2.963 -13.645 -4.952 1.00 52.84 89 ASP A N 1
ATOM 656 C CA . ASP A 1 89 ? -3.118 -13.367 -6.375 1.00 52.84 89 ASP A CA 1
ATOM 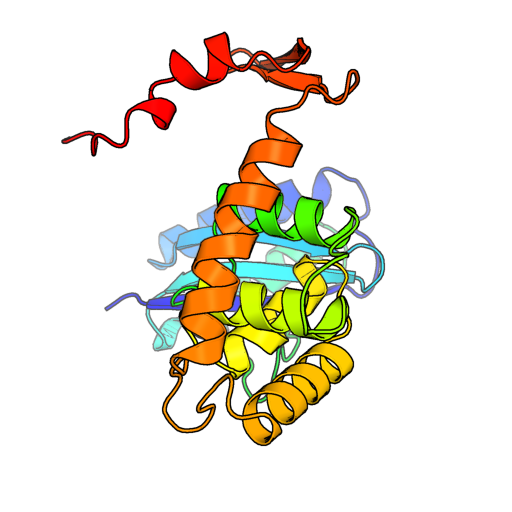657 C C . ASP A 1 89 ? -1.828 -12.836 -7.010 1.00 52.84 89 ASP A C 1
ATOM 659 O O . ASP A 1 89 ? -1.008 -12.159 -6.386 1.00 52.84 89 ASP A O 1
ATOM 663 N N . THR A 1 90 ? -1.665 -13.150 -8.293 1.00 61.22 90 THR A N 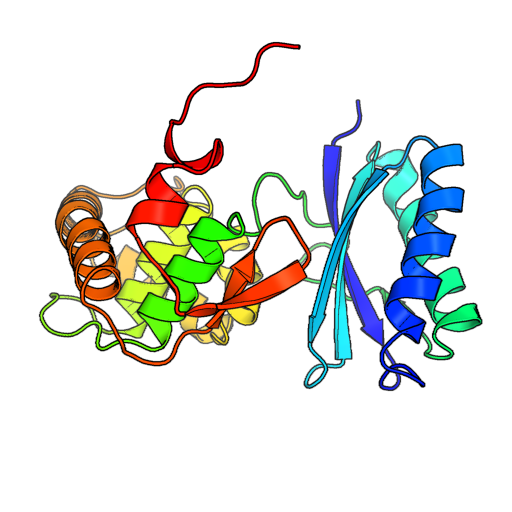1
ATOM 664 C CA . THR A 1 90 ? -0.548 -12.704 -9.136 1.00 61.22 90 THR A CA 1
ATOM 665 C C . THR A 1 90 ? -0.740 -11.272 -9.653 1.00 61.22 90 THR A C 1
ATOM 667 O O . THR A 1 90 ? 0.226 -10.535 -9.831 1.00 61.22 90 THR A O 1
ATOM 670 N N . PHE A 1 91 ? -1.992 -10.867 -9.875 1.00 70.44 91 PHE A N 1
ATOM 671 C CA . PHE A 1 91 ? -2.370 -9.529 -10.322 1.00 70.44 91 PHE A CA 1
ATOM 672 C C . PHE A 1 91 ? -3.298 -8.921 -9.278 1.00 70.44 91 PHE A C 1
ATOM 674 O O . PHE A 1 91 ? -4.464 -9.301 -9.184 1.00 70.44 91 PHE A O 1
ATOM 681 N N . ALA A 1 92 ? -2.787 -7.986 -8.483 1.00 60.94 92 ALA A N 1
ATOM 682 C CA . ALA A 1 92 ? -3.589 -7.349 -7.448 1.00 60.94 92 ALA A CA 1
ATOM 683 C C . ALA A 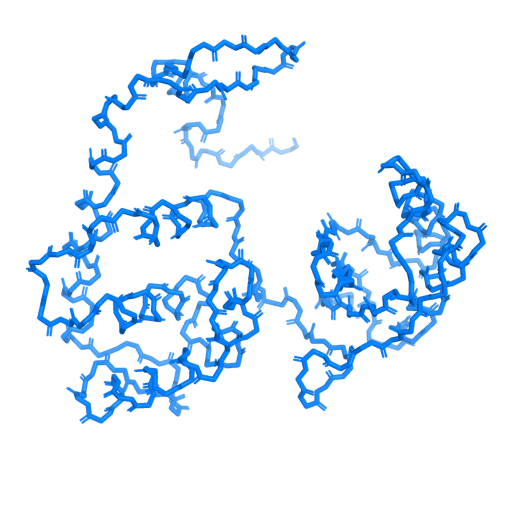1 92 ? -4.353 -6.163 -8.060 1.00 60.94 92 ALA A C 1
ATOM 685 O O . ALA A 1 92 ? -3.710 -5.287 -8.640 1.00 60.94 92 ALA A O 1
ATOM 686 N N . PRO A 1 93 ? -5.692 -6.072 -7.959 1.00 60.81 93 PRO A N 1
ATOM 687 C CA . PRO A 1 93 ? -6.427 -4.901 -8.426 1.00 60.81 93 PRO A CA 1
ATOM 688 C C . PRO A 1 93 ? -5.909 -3.626 -7.741 1.00 60.81 93 PRO A C 1
ATOM 690 O O . PRO A 1 93 ? -6.039 -3.454 -6.533 1.00 60.81 93 PRO A O 1
ATOM 693 N N . ALA A 1 94 ? -5.370 -2.686 -8.513 1.00 56.50 94 ALA A N 1
ATOM 694 C CA . ALA A 1 94 ? -4.850 -1.405 -8.045 1.00 56.50 94 ALA A CA 1
ATOM 695 C C . ALA A 1 94 ? -5.954 -0.364 -7.842 1.00 56.50 94 ALA A C 1
ATOM 697 O O . ALA A 1 94 ? -5.722 0.834 -7.984 1.00 56.50 94 ALA A O 1
ATOM 698 N N . ARG A 1 95 ? -7.154 -0.791 -7.432 1.00 52.38 95 ARG A N 1
ATOM 699 C CA . ARG A 1 95 ? -8.085 0.133 -6.778 1.00 52.38 95 ARG A CA 1
ATOM 700 C C . ARG A 1 95 ? -7.429 0.544 -5.450 1.00 52.38 95 ARG A C 1
ATOM 702 O O . ARG A 1 95 ? -7.615 -0.118 -4.450 1.00 52.38 95 ARG A O 1
ATOM 709 N N . SER A 1 96 ? -6.573 1.566 -5.496 1.00 50.81 96 SER A N 1
ATOM 710 C CA . SER A 1 96 ? -5.813 2.195 -4.401 1.00 50.81 96 SER A CA 1
ATOM 711 C C . SER A 1 96 ? -5.179 1.252 -3.357 1.00 50.81 96 SER A C 1
ATOM 713 O O . SER A 1 96 ? -5.449 1.379 -2.162 1.00 50.81 96 SER A O 1
ATOM 715 N N . ALA A 1 97 ? -4.324 0.316 -3.777 1.00 49.53 97 ALA A N 1
ATOM 716 C CA . ALA A 1 97 ? -3.443 -0.394 -2.840 1.00 49.53 97 ALA A CA 1
ATOM 717 C C . ALA A 1 97 ? -2.233 0.467 -2.426 1.00 49.53 97 ALA A C 1
ATOM 719 O O . ALA A 1 97 ? -1.811 0.414 -1.279 1.00 49.53 97 ALA A O 1
ATOM 720 N N . VAL A 1 98 ? -1.721 1.318 -3.324 1.00 53.62 98 VAL A N 1
ATOM 721 C CA . VAL A 1 98 ? -0.625 2.249 -3.013 1.00 53.62 98 VAL A CA 1
ATOM 722 C C . VAL A 1 98 ? -1.213 3.588 -2.561 1.00 53.62 98 VAL A C 1
ATOM 724 O O . VAL A 1 98 ? -2.001 4.183 -3.307 1.00 53.62 98 VAL A O 1
ATOM 727 N N . PRO A 1 99 ? -0.866 4.090 -1.362 1.00 53.94 99 PRO A N 1
ATOM 728 C CA . PRO A 1 99 ? -1.232 5.440 -0.965 1.00 53.94 99 PRO A CA 1
ATOM 729 C C . PRO A 1 99 ? -0.669 6.454 -1.969 1.00 53.94 99 PRO A C 1
ATOM 731 O O . PRO A 1 99 ? 0.453 6.302 -2.445 1.00 53.94 99 PRO A O 1
ATOM 734 N N . SER A 1 100 ? -1.415 7.514 -2.291 1.00 50.47 100 SER A N 1
ATOM 735 C CA . SER A 1 100 ? -0.893 8.570 -3.171 1.00 50.47 100 SER A CA 1
ATOM 736 C C . SER A 1 100 ? 0.418 9.147 -2.618 1.00 50.47 100 SER A C 1
ATOM 738 O O . SER A 1 100 ? 0.614 9.156 -1.404 1.00 50.47 100 SER A O 1
ATOM 740 N N . GLN A 1 101 ? 1.308 9.668 -3.472 1.00 51.25 101 GLN A N 1
ATOM 741 C CA . GLN A 1 101 ? 2.610 10.215 -3.042 1.00 51.25 101 GLN A CA 1
ATOM 742 C C . GLN A 1 101 ? 2.528 11.149 -1.807 1.00 51.25 101 GLN A C 1
ATOM 744 O O . GLN A 1 101 ? 3.336 10.986 -0.889 1.00 51.25 101 GLN A O 1
ATOM 749 N N . PRO A 1 102 ? 1.539 12.066 -1.683 1.00 50.03 102 PRO A N 1
ATOM 750 C CA . PRO A 1 102 ? 1.380 12.879 -0.472 1.00 50.03 102 PRO A CA 1
ATOM 751 C C . PRO A 1 102 ? 1.067 12.062 0.790 1.00 50.03 102 PRO A C 1
ATOM 753 O O . PRO A 1 102 ? 1.534 12.391 1.884 1.00 50.03 102 PRO A O 1
ATOM 756 N N . VAL A 1 103 ? 0.269 11.004 0.645 1.00 57.09 103 VAL A N 1
ATOM 757 C CA . VAL A 1 103 ? -0.117 10.104 1.734 1.00 57.09 103 VAL A CA 1
ATOM 758 C C . VAL A 1 103 ? 1.040 9.183 2.108 1.00 57.09 103 VAL A C 1
ATOM 760 O O . VAL A 1 103 ? 1.324 9.046 3.294 1.00 57.09 103 VAL A O 1
ATOM 763 N N . ALA A 1 104 ? 1.761 8.635 1.130 1.00 58.91 104 ALA A N 1
ATOM 764 C CA . ALA A 1 104 ? 2.978 7.863 1.362 1.00 58.91 104 ALA A CA 1
ATOM 765 C C . ALA A 1 104 ? 4.022 8.704 2.116 1.00 58.91 104 ALA A C 1
ATOM 767 O O . ALA A 1 104 ? 4.512 8.292 3.162 1.00 58.91 104 ALA A O 1
ATOM 768 N N . GLY A 1 105 ? 4.266 9.947 1.683 1.00 51.16 105 GLY A N 1
ATOM 769 C CA . GLY A 1 105 ? 5.162 10.865 2.388 1.00 51.16 105 GLY A CA 1
ATOM 770 C C . GLY A 1 105 ? 4.698 11.199 3.812 1.00 51.16 105 GLY A C 1
ATOM 771 O O . GLY A 1 105 ? 5.520 11.333 4.718 1.00 51.16 105 GLY A O 1
ATOM 772 N N . PHE A 1 106 ? 3.387 11.324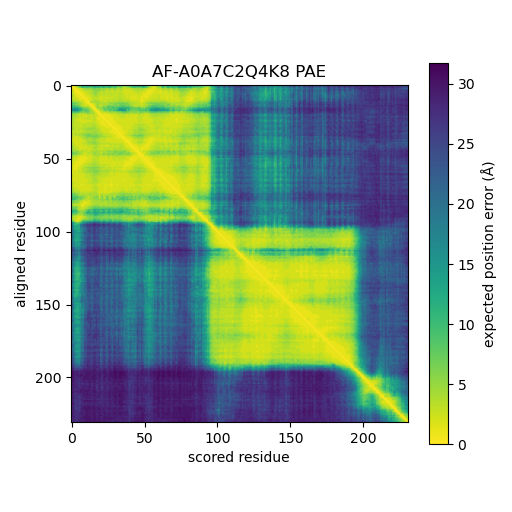 4.045 1.00 64.81 106 PHE A N 1
ATOM 773 C CA . PHE A 1 106 ? 2.842 11.482 5.397 1.00 64.81 106 PHE A CA 1
ATOM 774 C C . PHE A 1 106 ? 3.087 10.239 6.261 1.00 64.81 106 PHE A C 1
ATOM 776 O O . PHE A 1 106 ? 3.534 10.379 7.398 1.00 64.81 106 PHE A O 1
ATOM 783 N N . LEU A 1 107 ? 2.818 9.048 5.725 1.00 68.31 107 LEU A N 1
ATOM 784 C CA . LEU A 1 107 ? 2.969 7.778 6.429 1.00 68.31 107 LEU A CA 1
ATOM 785 C C . LEU A 1 107 ? 4.436 7.478 6.751 1.00 68.31 107 LEU A C 1
ATOM 787 O O . LEU A 1 107 ? 4.729 7.113 7.883 1.00 68.31 107 LEU A O 1
ATOM 791 N N . LEU A 1 108 ? 5.360 7.741 5.823 1.00 63.50 108 LEU A N 1
ATOM 792 C CA . LEU A 1 108 ? 6.803 7.626 6.056 1.00 63.50 108 LEU A CA 1
ATOM 793 C C . LEU A 1 108 ? 7.269 8.557 7.181 1.00 63.50 108 LEU A C 1
ATOM 795 O O . LEU A 1 108 ? 7.972 8.123 8.089 1.00 63.50 108 LEU A O 1
ATOM 799 N N . ARG A 1 109 ? 6.813 9.820 7.187 1.00 66.38 109 ARG A N 1
ATOM 800 C CA . ARG A 1 109 ? 7.114 10.759 8.283 1.00 66.38 109 ARG A CA 1
ATOM 801 C C . ARG A 1 109 ? 6.510 10.320 9.613 1.00 66.38 109 ARG A C 1
ATOM 803 O O . ARG A 1 109 ? 7.126 10.520 10.656 1.00 66.38 109 ARG A O 1
ATOM 810 N N . ALA A 1 110 ? 5.306 9.754 9.588 1.00 69.94 110 ALA A N 1
ATOM 811 C CA . ALA A 1 110 ? 4.673 9.196 10.776 1.00 69.94 110 ALA A CA 1
ATOM 812 C C . ALA A 1 110 ? 5.445 7.971 11.290 1.00 69.94 110 ALA A C 1
ATOM 814 O O . ALA A 1 110 ? 5.597 7.825 12.496 1.00 69.94 110 ALA A O 1
ATOM 815 N N . ALA A 1 111 ? 5.982 7.138 10.396 1.00 68.44 111 ALA A N 1
ATOM 816 C CA . ALA A 1 111 ? 6.786 5.972 10.748 1.00 68.44 111 ALA A CA 1
ATOM 817 C C . ALA A 1 111 ? 8.161 6.354 11.317 1.00 68.44 111 ALA A C 1
ATOM 819 O O . ALA A 1 111 ? 8.624 5.719 12.267 1.00 68.44 111 ALA A O 1
ATOM 820 N N . SER A 1 112 ? 8.796 7.401 10.777 1.00 62.97 112 SER A N 1
ATOM 821 C CA . SER A 1 112 ? 10.086 7.918 11.254 1.00 62.97 112 SER A CA 1
ATOM 822 C C . SER A 1 112 ? 9.972 8.829 12.482 1.00 62.97 112 SER A C 1
ATOM 824 O O . SER A 1 112 ? 10.959 9.070 13.171 1.00 62.97 112 SER A O 1
ATOM 826 N N . GLY A 1 113 ? 8.791 9.399 12.730 1.00 64.12 113 GLY A N 1
ATOM 827 C CA . GLY A 1 113 ? 8.521 10.294 13.850 1.00 64.12 113 GLY A CA 1
ATOM 828 C C . GLY A 1 113 ? 8.032 9.563 15.102 1.00 64.12 113 GLY A C 1
ATOM 829 O O . GLY A 1 113 ? 7.505 8.455 15.044 1.00 64.12 113 GLY A O 1
ATOM 830 N N . GLY A 1 114 ? 8.157 10.216 16.259 1.00 62.84 114 GLY A N 1
ATOM 831 C CA . GLY A 1 114 ? 7.600 9.706 17.513 1.00 62.84 114 GLY A CA 1
ATOM 832 C C . GLY A 1 114 ? 6.069 9.774 17.517 1.00 62.84 114 GLY A C 1
ATOM 833 O O . GLY A 1 114 ? 5.489 10.842 17.742 1.00 62.84 114 GLY A O 1
ATOM 834 N N . LEU A 1 115 ? 5.408 8.635 17.301 1.00 70.50 115 LEU A N 1
ATOM 835 C CA . LEU A 1 115 ? 3.960 8.438 17.474 1.00 70.50 115 LEU A CA 1
ATOM 836 C C . LEU A 1 115 ? 3.582 8.198 18.948 1.00 70.50 115 LEU A C 1
ATOM 838 O O . LEU A 1 115 ? 2.798 7.316 19.285 1.00 70.50 115 LEU A O 1
ATOM 842 N N . GLU A 1 116 ? 4.163 8.991 19.841 1.00 69.62 116 GLU A N 1
ATOM 843 C CA . GLU A 1 116 ? 3.971 8.875 21.285 1.00 69.62 116 GLU A CA 1
ATOM 844 C C . GLU A 1 116 ? 2.749 9.667 21.768 1.00 69.62 116 GLU A C 1
ATOM 846 O O . GLU A 1 116 ? 2.363 10.679 21.173 1.00 69.62 116 GLU A O 1
ATOM 851 N N . GLY A 1 117 ? 2.167 9.227 22.888 1.00 75.50 117 GLY A N 1
ATOM 852 C CA . GLY A 1 117 ? 1.049 9.910 23.551 1.00 75.50 117 GLY A CA 1
ATOM 853 C C . GLY A 1 117 ? -0.345 9.483 23.083 1.00 75.50 117 GLY A C 1
ATOM 854 O O . GLY A 1 117 ? -1.332 10.097 23.483 1.00 75.50 117 GLY A O 1
ATOM 855 N N . TYR A 1 118 ? -0.442 8.432 22.267 1.00 83.06 118 TYR A N 1
ATOM 856 C CA . TYR A 1 118 ? -1.705 7.816 21.861 1.00 83.06 118 TYR A CA 1
ATOM 857 C C . TYR A 1 118 ? -1.970 6.520 22.648 1.00 83.06 118 TYR A C 1
ATOM 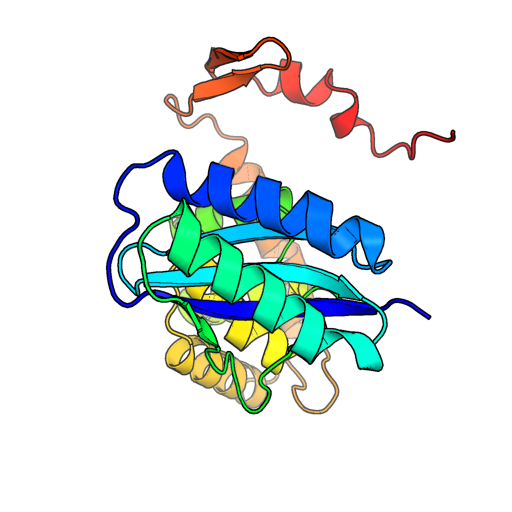859 O O . TYR A 1 118 ? -1.029 5.894 23.128 1.00 83.06 118 TYR A O 1
ATOM 867 N N . PRO A 1 119 ? -3.238 6.082 22.779 1.00 83.62 119 PRO A N 1
ATOM 868 C CA . PRO A 1 119 ? -3.602 4.852 23.496 1.00 83.62 119 PRO A CA 1
ATOM 869 C C . PRO A 1 119 ? -3.224 3.554 22.755 1.00 83.62 119 PRO A C 1
ATOM 871 O O . PRO A 1 119 ? -3.506 2.467 23.254 1.00 83.62 119 PRO A O 1
ATOM 874 N N . LEU A 1 120 ? -2.630 3.661 21.564 1.00 87.19 120 LEU A N 1
ATOM 875 C CA . LEU A 1 120 ? -2.149 2.548 20.750 1.00 87.19 120 LEU A CA 1
ATOM 876 C C . LEU A 1 120 ? -0.621 2.536 20.726 1.00 87.19 120 LEU A C 1
ATOM 878 O O . LEU A 1 120 ? 0.007 3.596 20.779 1.00 87.19 120 LEU A O 1
ATOM 882 N N . GLY A 1 121 ? -0.035 1.344 20.586 1.00 86.50 121 GLY A N 1
ATOM 883 C CA . GLY A 1 121 ? 1.389 1.225 20.276 1.00 86.50 121 GLY A CA 1
ATOM 884 C C . GLY A 1 121 ? 1.722 1.858 18.920 1.00 86.50 121 GLY A C 1
ATOM 885 O O . GLY A 1 121 ? 0.841 2.039 18.077 1.00 86.50 121 GLY A O 1
ATOM 886 N N . ARG A 1 122 ? 3.003 2.176 18.688 1.00 84.94 122 ARG A N 1
ATOM 887 C CA . ARG A 1 122 ? 3.477 2.775 17.426 1.00 84.94 122 ARG A CA 1
ATOM 888 C C . ARG A 1 122 ? 3.003 1.984 16.206 1.00 84.94 122 ARG A C 1
ATOM 890 O O . ARG A 1 122 ? 2.432 2.567 15.289 1.00 84.94 122 ARG A O 1
ATOM 897 N N . ASP A 1 123 ? 3.215 0.674 16.219 1.00 85.69 123 ASP A N 1
ATOM 898 C CA . ASP A 1 123 ? 2.948 -0.180 15.060 1.00 85.69 123 ASP A CA 1
ATOM 899 C C . ASP A 1 123 ? 1.441 -0.370 14.836 1.00 85.69 123 ASP A C 1
ATOM 901 O O . ASP A 1 123 ? 0.977 -0.345 13.701 1.00 85.69 123 ASP A O 1
ATOM 905 N N . GLU A 1 124 ? 0.647 -0.421 15.911 1.00 91.19 124 GLU A N 1
ATOM 906 C CA . GLU A 1 124 ? -0.819 -0.411 15.832 1.00 91.19 124 GLU A CA 1
ATOM 907 C C . GLU A 1 124 ? -1.346 0.900 15.244 1.00 91.19 124 GLU A C 1
ATOM 909 O O . GLU A 1 124 ? -2.246 0.895 14.407 1.00 91.19 124 GLU A O 1
ATOM 914 N N . LEU A 1 125 ? -0.781 2.042 15.641 1.00 90.38 125 LEU A N 1
ATOM 915 C CA . LEU A 1 125 ? -1.196 3.330 15.097 1.00 90.38 125 LEU A CA 1
ATOM 916 C C . LEU A 1 125 ? -0.790 3.488 13.624 1.00 90.38 125 LEU A C 1
ATOM 918 O O . LEU A 1 125 ? -1.566 4.034 12.838 1.00 90.38 125 LEU A O 1
ATOM 922 N N . LEU A 1 126 ? 0.385 2.988 13.233 1.00 88.12 126 LEU A N 1
ATOM 923 C CA . LEU A 1 126 ? 0.817 2.960 11.832 1.00 88.12 126 LEU A CA 1
ATOM 924 C C . LEU A 1 126 ? -0.063 2.044 10.986 1.00 88.12 126 LEU A C 1
ATOM 926 O O . LEU A 1 126 ? -0.523 2.472 9.929 1.00 88.12 126 LEU A O 1
ATOM 930 N N . ALA A 1 127 ? -0.362 0.838 11.470 1.00 91.31 127 ALA A N 1
ATOM 931 C CA . ALA A 1 127 ? -1.277 -0.083 10.806 1.00 91.31 127 ALA A CA 1
ATOM 932 C C . ALA A 1 127 ? -2.678 0.530 10.657 1.00 91.31 127 ALA A C 1
ATOM 934 O O . ALA A 1 127 ? -3.285 0.425 9.594 1.00 91.31 127 ALA A O 1
ATOM 935 N N . LEU A 1 128 ? -3.168 1.242 11.680 1.00 92.50 128 LEU A N 1
ATOM 936 C CA . LEU A 1 128 ? -4.456 1.932 11.626 1.00 92.50 128 LEU A CA 1
ATOM 937 C C . LEU A 1 128 ? -4.468 3.080 10.604 1.00 92.50 128 LEU A C 1
ATOM 939 O O . LEU A 1 128 ? -5.437 3.227 9.859 1.00 92.50 128 LEU A O 1
ATOM 943 N N . LEU A 1 129 ? -3.407 3.893 10.559 1.00 88.44 129 LEU A N 1
ATOM 944 C CA . LEU A 1 129 ? -3.261 4.964 9.569 1.00 88.44 129 LEU A CA 1
ATOM 945 C C . LEU A 1 129 ? -3.208 4.382 8.156 1.00 88.44 129 LEU A C 1
ATOM 947 O O . LEU A 1 129 ? -3.934 4.846 7.279 1.00 88.44 129 LEU A O 1
ATOM 951 N N . LEU A 1 130 ? -2.391 3.351 7.952 1.00 86.75 130 LEU A N 1
ATOM 952 C CA . LEU A 1 130 ? -2.266 2.657 6.678 1.00 86.75 130 LEU A CA 1
ATOM 953 C C . LEU A 1 130 ? -3.617 2.107 6.220 1.00 86.75 130 LEU A C 1
ATOM 955 O O . LEU A 1 130 ? -4.067 2.444 5.128 1.00 86.75 130 LEU A O 1
ATOM 959 N N . PHE A 1 131 ? -4.301 1.362 7.091 1.00 88.31 131 PHE A N 1
ATOM 960 C CA . PHE A 1 131 ? -5.635 0.819 6.850 1.00 88.31 131 PHE A CA 1
ATOM 961 C C . PHE A 1 131 ? -6.648 1.900 6.476 1.00 88.31 131 PHE A C 1
ATOM 963 O O . PHE A 1 131 ? -7.368 1.748 5.493 1.00 88.31 131 PHE A O 1
ATOM 970 N N . TYR A 1 132 ? -6.669 3.025 7.193 1.00 84.88 132 TYR A N 1
ATOM 971 C CA . TYR A 1 132 ? -7.530 4.157 6.852 1.00 84.88 132 TYR A CA 1
ATOM 972 C C . TYR A 1 132 ? -7.235 4.711 5.451 1.00 84.88 132 TYR A C 1
ATOM 974 O O . TYR A 1 132 ? -8.152 4.892 4.647 1.00 84.88 132 TYR A O 1
ATOM 982 N N . PHE A 1 133 ? -5.962 4.950 5.133 1.00 76.69 133 PHE A N 1
ATOM 983 C CA . PHE A 1 133 ? -5.563 5.586 3.877 1.00 76.69 133 PHE A CA 1
ATOM 984 C C . PHE A 1 133 ? -5.709 4.697 2.639 1.00 76.69 133 PHE A C 1
ATOM 986 O O . PHE A 1 133 ? -5.880 5.231 1.543 1.00 76.69 133 PHE A O 1
ATOM 993 N N . VAL A 1 134 ? -5.699 3.373 2.799 1.00 74.88 134 VAL A N 1
ATOM 994 C CA . VAL A 1 134 ? -5.982 2.422 1.707 1.00 74.88 134 VAL A CA 1
ATOM 995 C C . VAL A 1 134 ? -7.473 2.082 1.575 1.00 74.88 134 VAL A C 1
ATOM 997 O O . VAL A 1 134 ? -7.850 1.210 0.789 1.00 74.88 134 VAL A O 1
ATOM 1000 N N . GLY A 1 135 ? -8.336 2.792 2.311 1.00 71.44 135 GLY A N 1
ATOM 1001 C CA . GLY A 1 135 ? -9.790 2.675 2.201 1.00 71.44 135 GLY A CA 1
ATOM 1002 C C . GLY A 1 135 ? -10.405 1.598 3.090 1.00 71.44 135 GLY A C 1
ATOM 1003 O O . GLY A 1 135 ? -11.425 1.027 2.720 1.00 71.44 135 GLY A O 1
ATOM 1004 N N . CYS A 1 136 ? -9.804 1.333 4.251 1.00 80.25 136 CYS A N 1
ATOM 1005 C CA . CYS A 1 136 ? -10.242 0.324 5.221 1.00 80.25 136 CYS A CA 1
ATOM 1006 C C . CYS A 1 136 ? -10.275 -1.099 4.643 1.00 80.25 136 CYS A C 1
ATOM 1008 O O . CYS A 1 136 ? -11.123 -1.917 4.992 1.00 80.25 136 CYS A O 1
ATOM 1010 N N . ASP A 1 137 ? -9.317 -1.399 3.770 1.00 80.81 137 ASP A N 1
ATOM 1011 C CA . ASP A 1 137 ? -9.141 -2.708 3.157 1.00 80.81 137 ASP A CA 1
ATOM 1012 C C . ASP A 1 137 ? -7.929 -3.412 3.784 1.00 80.81 137 ASP A C 1
ATOM 1014 O O . ASP A 1 137 ? -6.804 -2.904 3.763 1.00 80.81 137 ASP A O 1
ATOM 1018 N N . ARG A 1 138 ? -8.178 -4.583 4.382 1.00 83.62 138 ARG A N 1
ATOM 1019 C CA . ARG A 1 138 ? -7.164 -5.357 5.109 1.00 83.62 138 ARG A CA 1
ATOM 1020 C C . ARG A 1 138 ? -6.061 -5.844 4.178 1.00 83.62 138 ARG A C 1
ATOM 1022 O O . ARG A 1 138 ? -4.889 -5.745 4.529 1.00 83.62 138 ARG A O 1
ATOM 1029 N N . GLU A 1 139 ? -6.426 -6.394 3.025 1.00 76.56 139 GLU A N 1
ATOM 1030 C CA . GLU A 1 139 ? -5.448 -6.956 2.093 1.00 76.56 139 GLU A CA 1
ATOM 1031 C C . GLU A 1 139 ? -4.580 -5.846 1.510 1.00 76.56 139 GLU A C 1
ATOM 1033 O O . GLU A 1 139 ? -3.362 -5.995 1.432 1.00 76.56 139 GLU A O 1
ATOM 1038 N N . ARG A 1 140 ? -5.175 -4.685 1.213 1.00 71.75 140 ARG A N 1
ATOM 1039 C CA . ARG A 1 140 ? -4.409 -3.516 0.762 1.00 71.75 140 ARG A CA 1
ATOM 1040 C C . ARG A 1 140 ? -3.469 -2.982 1.824 1.00 71.75 140 ARG A C 1
ATOM 1042 O O . ARG A 1 140 ? -2.357 -2.607 1.485 1.00 71.75 140 ARG A O 1
ATOM 1049 N N . ALA A 1 141 ? -3.887 -2.945 3.086 1.00 80.06 141 ALA A N 1
ATOM 1050 C CA . ALA A 1 141 ? -3.026 -2.460 4.160 1.00 80.06 141 ALA A CA 1
ATOM 1051 C C . ALA A 1 141 ? -1.786 -3.349 4.324 1.00 80.06 141 ALA A C 1
ATOM 1053 O O . ALA A 1 141 ? -0.688 -2.836 4.499 1.00 80.06 141 ALA A O 1
ATOM 1054 N N . ILE A 1 142 ? -1.952 -4.668 4.200 1.00 79.88 142 ILE A N 1
ATOM 1055 C CA . ILE A 1 142 ? -0.840 -5.626 4.248 1.00 79.88 142 ILE A CA 1
ATOM 1056 C C . ILE A 1 142 ? 0.066 -5.449 3.022 1.00 79.88 142 ILE A C 1
ATOM 1058 O O . ILE A 1 142 ? 1.273 -5.310 3.173 1.00 79.88 142 ILE A O 1
ATOM 1062 N N . LEU A 1 143 ? -0.510 -5.360 1.818 1.00 67.19 143 LEU A N 1
ATOM 1063 C CA . LEU A 1 143 ? 0.244 -5.128 0.577 1.00 67.19 143 LEU A CA 1
ATOM 1064 C C . LEU A 1 143 ? 1.006 -3.794 0.573 1.00 67.19 143 LEU A C 1
ATOM 1066 O O . LEU A 1 143 ? 2.067 -3.690 -0.036 1.00 67.19 143 LEU A O 1
ATOM 1070 N N . ALA A 1 144 ? 0.462 -2.770 1.228 1.00 68.69 144 ALA A N 1
ATOM 1071 C CA . ALA A 1 144 ? 1.043 -1.436 1.295 1.00 68.69 144 ALA A CA 1
ATOM 1072 C C . ALA A 1 144 ? 2.126 -1.294 2.382 1.00 68.69 144 ALA A C 1
ATOM 1074 O O . ALA A 1 144 ? 2.838 -0.290 2.404 1.00 68.69 144 ALA A O 1
ATOM 1075 N N . ALA A 1 145 ? 2.245 -2.265 3.292 1.00 72.06 145 ALA A N 1
ATOM 1076 C CA . ALA A 1 145 ? 3.149 -2.200 4.438 1.00 72.06 145 ALA A CA 1
ATOM 1077 C C . ALA A 1 145 ? 4.639 -2.127 4.042 1.00 72.06 145 ALA A C 1
ATOM 1079 O O . ALA A 1 145 ? 5.323 -1.227 4.547 1.00 72.06 145 ALA A O 1
ATOM 1080 N N . PRO A 1 146 ? 5.146 -2.952 3.098 1.00 63.22 146 PRO A N 1
ATOM 1081 C CA . PRO A 1 146 ? 6.561 -2.918 2.718 1.00 63.22 146 PRO A CA 1
ATOM 1082 C C . PRO A 1 146 ? 7.003 -1.573 2.132 1.00 63.22 146 PRO A C 1
ATOM 1084 O O . PRO A 1 146 ? 8.099 -1.109 2.428 1.00 63.22 146 PRO A O 1
ATOM 1087 N N . PHE A 1 147 ? 6.121 -0.875 1.405 1.00 59.12 147 PHE A N 1
ATOM 1088 C CA . PHE A 1 147 ? 6.395 0.468 0.863 1.00 59.12 147 PHE A CA 1
ATOM 1089 C C . PHE A 1 147 ? 6.687 1.522 1.938 1.00 59.12 147 PHE A C 1
ATOM 1091 O O . PHE A 1 147 ? 7.195 2.604 1.648 1.00 59.12 147 PHE A O 1
ATOM 1098 N N . LEU A 1 148 ? 6.318 1.236 3.184 1.00 62.47 148 LEU A N 1
ATOM 1099 C CA . LEU A 1 148 ? 6.538 2.106 4.332 1.00 62.47 148 LEU A CA 1
ATOM 1100 C C . LEU A 1 148 ? 7.653 1.582 5.245 1.00 62.47 148 LEU A C 1
ATOM 1102 O O . LEU A 1 148 ? 7.830 2.109 6.344 1.00 62.47 148 LEU A O 1
ATOM 1106 N N . GLY A 1 149 ? 8.387 0.551 4.808 1.00 63.19 149 GLY A N 1
ATOM 1107 C CA . GLY A 1 149 ? 9.393 -0.142 5.610 1.00 63.19 149 GLY A CA 1
ATOM 1108 C C . GLY A 1 149 ? 8.792 -0.919 6.783 1.00 63.19 149 GLY A C 1
ATOM 1109 O O . GLY A 1 149 ? 9.451 -1.072 7.811 1.00 63.19 149 GLY A O 1
ATOM 1110 N N . LEU A 1 150 ? 7.528 -1.345 6.671 1.00 72.62 150 LEU A N 1
ATOM 1111 C CA . LEU A 1 150 ? 6.833 -2.127 7.692 1.00 72.62 150 LEU A CA 1
ATOM 1112 C C . LEU A 1 150 ? 6.766 -3.599 7.286 1.00 72.62 150 LEU A C 1
ATOM 1114 O O . LEU A 1 150 ? 6.500 -3.927 6.130 1.00 72.62 150 LEU A O 1
ATOM 1118 N N . ASP A 1 151 ? 6.948 -4.479 8.267 1.00 77.94 151 ASP A N 1
ATOM 1119 C CA . ASP A 1 151 ? 6.764 -5.913 8.081 1.00 77.94 151 ASP A CA 1
ATOM 1120 C C . ASP A 1 151 ? 5.275 -6.252 7.883 1.00 77.94 151 ASP A C 1
ATOM 1122 O O . ASP A 1 151 ? 4.400 -5.778 8.615 1.00 77.94 151 ASP A O 1
ATOM 1126 N N . SER A 1 152 ? 4.982 -7.055 6.859 1.00 76.19 152 SER A N 1
ATOM 1127 C CA . SER A 1 152 ? 3.604 -7.370 6.459 1.00 76.19 152 SER A CA 1
ATOM 1128 C C . SER A 1 152 ? 2.875 -8.234 7.488 1.00 76.19 152 SER A C 1
ATOM 1130 O O . SER A 1 152 ? 1.680 -8.025 7.725 1.00 76.19 152 SER A O 1
ATOM 1132 N N . ASP A 1 153 ? 3.582 -9.172 8.124 1.00 79.75 153 ASP A N 1
ATOM 1133 C CA . ASP A 1 153 ? 3.017 -10.023 9.170 1.00 79.75 153 ASP A CA 1
ATOM 1134 C C . ASP A 1 153 ? 2.775 -9.209 10.449 1.00 79.75 153 ASP A C 1
ATOM 1136 O O . ASP A 1 153 ? 1.704 -9.309 11.048 1.00 79.75 153 ASP A O 1
ATOM 1140 N N . ALA A 1 154 ? 3.681 -8.289 10.790 1.00 82.19 154 ALA A N 1
ATOM 1141 C CA . ALA A 1 154 ? 3.488 -7.354 11.895 1.00 82.19 154 ALA A CA 1
ATOM 1142 C C . ALA A 1 154 ? 2.273 -6.433 11.681 1.00 82.19 154 ALA A C 1
ATOM 1144 O O . ALA A 1 154 ? 1.497 -6.205 12.612 1.00 82.19 154 ALA A O 1
ATOM 1145 N N . VAL A 1 155 ? 2.057 -5.921 10.461 1.00 87.56 155 VAL A N 1
ATOM 1146 C CA . VAL A 1 155 ? 0.862 -5.115 10.141 1.00 87.56 155 VAL A CA 1
ATOM 1147 C C . VAL A 1 155 ? -0.410 -5.953 10.231 1.00 87.56 155 VAL A C 1
ATOM 1149 O O . VAL A 1 155 ? -1.422 -5.482 10.753 1.00 87.56 155 VAL A O 1
ATOM 1152 N N . LYS A 1 156 ? -0.373 -7.201 9.765 1.00 89.88 156 LYS A N 1
ATOM 1153 C CA . LYS A 1 156 ? -1.500 -8.129 9.883 1.00 89.88 156 LYS A CA 1
ATOM 1154 C C . LYS A 1 156 ? -1.865 -8.384 11.350 1.00 89.88 156 LYS A C 1
ATOM 1156 O O . LYS A 1 156 ? -3.038 -8.242 11.699 1.00 89.88 156 LYS A O 1
ATOM 1161 N N . ASP A 1 157 ? -0.881 -8.695 12.190 1.00 92.81 157 ASP A N 1
ATOM 1162 C CA . ASP A 1 157 ? -1.079 -8.941 13.621 1.00 92.81 157 ASP A CA 1
ATOM 1163 C C . ASP A 1 157 ? -1.580 -7.682 14.342 1.00 92.81 157 ASP A C 1
ATOM 1165 O O . ASP A 1 157 ? -2.497 -7.748 15.165 1.00 92.81 157 ASP A O 1
ATOM 1169 N N . ALA A 1 158 ? -1.051 -6.510 13.978 1.00 94.44 158 ALA A N 1
ATOM 1170 C CA . ALA A 1 158 ? -1.513 -5.228 14.496 1.00 94.44 158 ALA A CA 1
ATOM 1171 C C . ALA A 1 158 ? -2.983 -4.951 14.133 1.00 94.44 158 ALA A C 1
ATOM 1173 O O . ALA A 1 158 ? -3.751 -4.498 14.984 1.00 94.44 158 ALA A O 1
ATOM 1174 N N . LEU A 1 159 ? -3.411 -5.252 12.902 1.00 95.56 159 LEU A N 1
ATOM 1175 C CA . LEU A 1 159 ? -4.811 -5.106 12.484 1.00 95.56 159 LEU A CA 1
ATOM 1176 C C . LEU A 1 159 ? -5.744 -6.065 13.229 1.00 95.56 159 LEU A C 1
ATOM 1178 O O . LEU A 1 159 ? -6.820 -5.646 13.663 1.00 95.56 159 LEU A O 1
ATOM 1182 N N . ASP A 1 160 ? -5.337 -7.321 13.422 1.00 95.00 160 ASP A N 1
ATOM 1183 C CA . ASP A 1 160 ? -6.108 -8.287 14.213 1.00 95.00 160 ASP A CA 1
ATOM 1184 C C . ASP A 1 160 ? -6.195 -7.846 15.693 1.00 95.00 160 ASP A C 1
ATOM 1186 O O . ASP A 1 160 ? -7.266 -7.902 16.309 1.00 95.00 160 ASP A O 1
ATOM 1190 N N . GLY A 1 161 ? -5.111 -7.284 16.238 1.00 95.12 161 GLY A N 1
ATOM 1191 C CA . GLY A 1 161 ? -5.087 -6.645 17.555 1.00 95.12 161 GLY A CA 1
ATOM 1192 C C . GLY A 1 161 ? -6.062 -5.467 17.660 1.00 95.12 161 GLY A C 1
ATOM 1193 O O . GLY A 1 161 ? -6.867 -5.407 18.595 1.00 95.12 161 GLY A O 1
ATOM 1194 N N . LEU A 1 162 ? -6.072 -4.568 16.674 1.00 96.19 162 LEU A N 1
ATOM 1195 C CA . LEU A 1 162 ? -7.011 -3.441 16.596 1.00 96.19 162 LEU A CA 1
ATOM 1196 C C . LEU A 1 162 ? -8.471 -3.897 16.511 1.00 96.19 162 LEU A C 1
ATOM 1198 O O . LEU A 1 162 ? -9.343 -3.278 17.130 1.00 96.19 162 LEU A O 1
ATOM 1202 N N . ALA A 1 163 ? -8.741 -4.979 15.780 1.00 95.69 163 ALA A N 1
ATOM 1203 C CA . ALA A 1 163 ? -10.072 -5.568 15.694 1.00 95.69 163 ALA A CA 1
ATOM 1204 C C . ALA A 1 163 ? -10.525 -6.106 17.058 1.00 95.69 163 ALA A C 1
ATOM 1206 O O . ALA A 1 163 ? -11.621 -5.786 17.518 1.00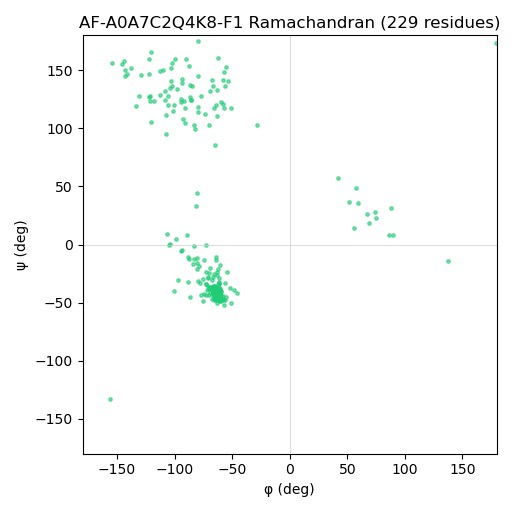 95.69 163 ALA A O 1
ATOM 1207 N N . SER A 1 164 ? -9.646 -6.839 17.754 1.00 94.62 164 SER A N 1
ATOM 1208 C CA . SER A 1 164 ? -9.929 -7.378 19.093 1.00 94.62 164 SER A CA 1
ATOM 1209 C C . SER A 1 164 ? -10.199 -6.280 20.134 1.00 94.62 164 SER A C 1
ATOM 1211 O O . SER A 1 164 ? -11.042 -6.443 21.016 1.00 94.62 164 SER A O 1
ATOM 1213 N N . LYS A 1 165 ? -9.534 -5.126 19.990 1.00 94.25 165 LYS A N 1
ATOM 1214 C CA . LYS A 1 165 ? -9.690 -3.940 20.844 1.00 94.25 165 LYS A CA 1
ATOM 1215 C C . LYS A 1 165 ? -10.882 -3.053 20.454 1.00 94.25 165 LYS A C 1
ATOM 1217 O O . LYS A 1 165 ? -11.114 -2.037 21.106 1.00 94.25 165 LYS A O 1
ATOM 1222 N N . GLY A 1 166 ? -11.629 -3.396 19.401 1.00 94.31 166 GLY A N 1
ATOM 1223 C CA . GLY A 1 166 ? -12.808 -2.640 18.970 1.00 94.31 166 GLY A CA 1
ATOM 1224 C C . GLY A 1 166 ? -12.495 -1.314 18.267 1.00 94.31 166 GLY A C 1
ATOM 1225 O O . GLY A 1 166 ? -13.307 -0.388 18.318 1.00 94.31 166 GLY A O 1
ATOM 1226 N N . TYR A 1 167 ? -11.336 -1.204 17.611 1.00 94.25 167 TYR A N 1
ATOM 1227 C CA . TYR A 1 167 ? -10.983 -0.043 16.783 1.00 94.25 167 TYR A CA 1
ATOM 1228 C C . TYR A 1 167 ? -11.451 -0.196 15.332 1.00 94.25 167 TYR A C 1
ATOM 1230 O O . TYR A 1 167 ? -11.819 0.797 14.706 1.00 94.25 167 TYR A O 1
ATOM 1238 N N . VAL A 1 168 ? -11.476 -1.419 14.802 1.00 94.56 168 VAL A N 1
ATOM 1239 C CA . VAL A 1 168 ? -11.844 -1.702 13.407 1.00 94.56 168 VAL A CA 1
ATOM 1240 C C . VAL A 1 168 ? -12.735 -2.940 13.306 1.00 94.56 168 VAL A C 1
ATOM 1242 O O . VAL A 1 168 ? -12.642 -3.850 14.124 1.00 94.56 168 VAL A O 1
ATOM 1245 N N . ASP A 1 169 ? -13.585 -2.982 12.285 1.00 91.19 169 ASP A N 1
ATOM 1246 C CA . ASP A 1 169 ? -14.301 -4.179 11.839 1.00 91.19 169 ASP A CA 1
ATOM 1247 C C . ASP A 1 169 ? -13.667 -4.623 10.514 1.00 91.19 169 ASP A C 1
ATOM 1249 O O . ASP A 1 169 ? -13.98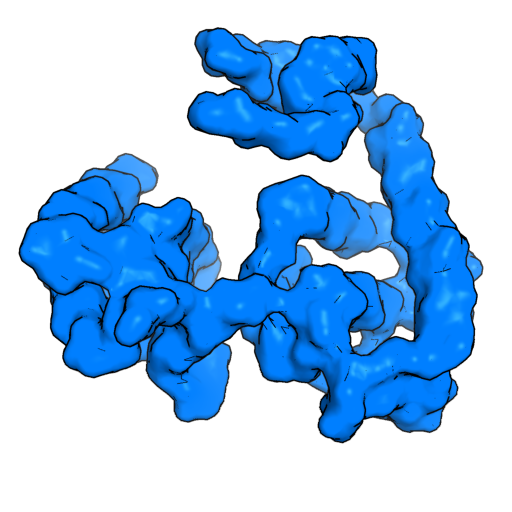4 -4.092 9.447 1.00 91.19 169 ASP A O 1
ATOM 1253 N N . LEU A 1 170 ? -12.721 -5.566 10.588 1.00 90.00 170 LEU A N 1
ATOM 1254 C CA . LEU A 1 170 ? -11.978 -6.042 9.413 1.00 90.00 170 LEU A CA 1
ATOM 1255 C C . LEU A 1 170 ? -12.866 -6.798 8.421 1.00 90.00 170 LEU A C 1
ATOM 1257 O O . LEU A 1 170 ? -12.567 -6.801 7.232 1.00 90.00 170 LEU A O 1
ATOM 1261 N N . ALA A 1 171 ? -13.949 -7.427 8.889 1.00 86.81 171 ALA A N 1
ATOM 1262 C CA . ALA A 1 171 ? -14.866 -8.162 8.021 1.00 86.81 171 ALA A CA 1
ATOM 1263 C C . ALA A 1 171 ? -15.711 -7.211 7.167 1.00 86.81 171 ALA A C 1
ATOM 1265 O O . ALA A 1 171 ? -16.029 -7.521 6.021 1.00 86.81 171 ALA A O 1
ATOM 1266 N N . LYS A 1 172 ? -16.065 -6.046 7.720 1.00 82.81 172 LYS A N 1
ATOM 1267 C CA . LYS A 1 172 ? -16.817 -5.007 7.003 1.00 82.81 172 LYS A CA 1
ATOM 1268 C C . LYS A 1 172 ? -15.939 -3.940 6.361 1.00 82.81 172 LYS A C 1
ATOM 1270 O O . LYS A 1 172 ? -16.479 -3.069 5.688 1.00 82.81 172 LYS A O 1
ATOM 1275 N N . GLY A 1 173 ? -14.628 -3.980 6.594 1.00 84.38 173 GLY A N 1
ATOM 1276 C CA . GLY A 1 173 ? -13.711 -2.936 6.151 1.00 84.38 173 GLY A CA 1
ATOM 1277 C C . GLY A 1 173 ? -14.098 -1.567 6.709 1.00 84.38 173 GLY A C 1
ATOM 1278 O O . GLY A 1 173 ? -14.245 -0.607 5.960 1.00 84.38 173 GLY A O 1
ATOM 1279 N N . ALA A 1 174 ? -14.350 -1.483 8.018 1.00 83.81 174 ALA A N 1
ATOM 1280 C CA . ALA A 1 174 ? -14.864 -0.267 8.646 1.00 83.81 174 ALA A CA 1
ATOM 1281 C C . ALA A 1 174 ? -14.042 0.158 9.866 1.00 83.81 174 ALA A C 1
ATOM 1283 O O . ALA A 1 174 ? -13.567 -0.669 10.647 1.00 83.81 174 ALA A O 1
ATOM 1284 N N . LEU A 1 175 ? -13.929 1.471 10.062 1.00 88.94 175 LEU A N 1
ATOM 1285 C CA . LEU A 1 175 ? -13.464 2.045 11.319 1.00 88.94 175 LEU A CA 1
ATOM 1286 C C . LEU A 1 175 ? -14.603 2.064 12.337 1.00 88.94 175 LEU A C 1
ATOM 1288 O O . LEU A 1 175 ? -15.762 2.304 12.003 1.00 88.94 175 LEU A O 1
ATOM 1292 N N . LEU A 1 176 ? -14.259 1.846 13.601 1.00 91.25 176 LEU A N 1
ATOM 1293 C CA . LEU A 1 176 ? -15.172 2.032 14.719 1.00 91.25 176 LEU A CA 1
ATOM 1294 C C . LEU A 1 176 ? -14.903 3.388 15.384 1.00 91.25 176 LEU A C 1
ATOM 1296 O O . LEU A 1 176 ? -13.820 3.964 15.264 1.00 91.25 176 LEU A O 1
ATOM 1300 N N . LYS A 1 177 ? -15.884 3.898 16.138 1.00 91.06 177 LYS A N 1
ATOM 1301 C CA . LYS A 1 177 ? -15.824 5.235 16.766 1.00 91.06 177 LYS A CA 1
ATOM 1302 C C . LYS A 1 177 ? -14.516 5.539 17.524 1.00 91.06 177 LYS A C 1
ATOM 1304 O O . LYS A 1 177 ? -14.066 6.684 17.452 1.00 91.06 177 LYS A O 1
ATOM 1309 N N . PRO A 1 178 ? -13.894 4.593 18.262 1.00 90.38 178 PRO A N 1
ATOM 1310 C CA . PRO A 1 178 ? -12.604 4.845 18.905 1.00 90.38 178 PRO A CA 1
ATOM 1311 C C . PRO A 1 178 ? -11.482 5.164 17.907 1.00 90.38 178 PRO A C 1
ATOM 1313 O O . PRO A 1 178 ? -10.727 6.109 18.132 1.00 90.38 178 PRO A O 1
ATOM 1316 N N . ALA A 1 179 ? -11.411 4.439 16.786 1.00 90.00 179 ALA A N 1
ATOM 1317 C CA . ALA A 1 179 ? -10.432 4.692 15.731 1.00 90.00 179 ALA A CA 1
ATOM 1318 C C . ALA A 1 179 ? -10.671 6.024 15.028 1.00 90.00 179 ALA A C 1
ATOM 1320 O O . ALA A 1 179 ? -9.725 6.779 14.835 1.00 90.00 179 ALA A O 1
ATOM 1321 N N . GLU A 1 180 ? -11.922 6.354 14.701 1.00 84.19 180 GLU A N 1
ATOM 1322 C CA . GLU A 1 180 ? -12.255 7.637 14.069 1.00 84.19 180 GLU A CA 1
ATOM 1323 C C . GLU A 1 180 ? -11.805 8.823 14.932 1.00 84.19 180 GLU A C 1
ATOM 1325 O O . GLU A 1 180 ? -11.149 9.745 14.449 1.00 84.19 180 GLU A O 1
ATOM 1330 N N . ARG A 1 181 ? -12.106 8.784 16.238 1.00 84.19 181 ARG A N 1
ATOM 1331 C CA . ARG A 1 181 ? -11.681 9.823 17.192 1.00 84.19 181 ARG A CA 1
ATOM 1332 C C . ARG A 1 181 ? -10.165 9.931 17.272 1.00 84.19 181 ARG A C 1
ATOM 1334 O O . ARG A 1 181 ? -9.635 11.040 17.297 1.00 84.19 181 ARG A O 1
ATOM 1341 N N . LEU A 1 182 ? -9.484 8.789 17.303 1.00 87.31 182 LEU A N 1
ATOM 1342 C CA . LEU A 1 182 ? -8.034 8.739 17.371 1.00 87.31 182 LEU A CA 1
ATOM 1343 C C . LEU A 1 182 ? -7.389 9.311 16.105 1.00 87.31 182 LEU A C 1
ATOM 1345 O O . LEU A 1 182 ? -6.510 10.160 16.206 1.00 87.31 182 LEU A O 1
ATOM 1349 N N . LEU A 1 183 ? -7.854 8.908 14.922 1.00 82.62 183 LEU A N 1
ATOM 1350 C CA . LEU A 1 183 ? -7.348 9.396 13.638 1.00 82.62 183 LEU A CA 1
ATOM 1351 C C . LEU A 1 183 ? -7.611 10.896 13.451 1.00 82.62 183 LEU A C 1
ATOM 1353 O O . LEU A 1 183 ? -6.723 11.616 12.992 1.00 82.62 183 LEU A O 1
ATOM 1357 N N . ASN A 1 184 ? -8.775 11.384 13.891 1.00 78.44 184 ASN A N 1
ATOM 1358 C CA . ASN A 1 184 ? -9.106 12.812 13.886 1.00 78.44 184 ASN A CA 1
ATOM 1359 C C . ASN A 1 184 ? -8.182 13.649 14.783 1.00 78.44 184 ASN A C 1
ATOM 1361 O O . ASN A 1 184 ? -7.987 14.829 14.509 1.00 78.44 184 ASN A O 1
ATOM 1365 N N . ALA A 1 185 ? -7.590 13.061 15.826 1.00 79.75 185 ALA A N 1
ATOM 1366 C CA . ALA A 1 185 ? -6.573 13.721 16.644 1.00 79.75 185 ALA A CA 1
ATOM 1367 C C . ALA A 1 185 ? -5.160 13.545 16.057 1.00 79.75 185 ALA A C 1
ATOM 1369 O O . ALA A 1 185 ? -4.393 14.506 15.960 1.00 79.75 185 ALA A O 1
ATOM 1370 N N . ALA A 1 186 ? -4.825 12.326 15.632 1.00 78.69 186 ALA A N 1
ATOM 1371 C CA . ALA A 1 186 ? -3.477 11.951 15.230 1.00 78.69 186 ALA A CA 1
ATOM 1372 C C . ALA A 1 186 ? -3.060 12.539 13.879 1.00 78.69 186 ALA A C 1
ATOM 1374 O O . ALA A 1 186 ? -1.949 13.052 13.749 1.00 78.69 186 ALA A O 1
ATOM 1375 N N . ILE A 1 187 ? -3.942 12.514 12.873 1.00 75.75 187 ILE A N 1
ATOM 1376 C CA . ILE A 1 187 ? -3.612 12.995 11.524 1.00 75.75 187 ILE A CA 1
ATOM 1377 C C . ILE A 1 187 ? -3.289 14.500 11.534 1.00 75.75 187 ILE A C 1
ATOM 1379 O O . ILE A 1 187 ? -2.225 14.868 11.022 1.00 75.75 187 ILE A O 1
ATOM 1383 N N . PRO A 1 188 ? -4.114 15.389 12.128 1.00 65.50 188 PRO A N 1
ATOM 1384 C CA . PRO A 1 188 ? -3.791 16.813 12.188 1.00 65.50 188 PRO A CA 1
ATOM 1385 C C . PRO A 1 188 ? -2.532 17.106 13.007 1.00 65.50 188 PRO A C 1
ATOM 1387 O O . PRO A 1 188 ? -1.708 17.911 12.576 1.00 65.50 188 PRO A O 1
ATOM 1390 N N . ALA A 1 189 ? -2.336 16.431 14.144 1.00 68.62 189 ALA A N 1
ATOM 1391 C CA . ALA A 1 189 ? -1.155 16.626 14.985 1.00 68.62 189 ALA A CA 1
ATOM 1392 C C . ALA A 1 189 ? 0.142 16.229 14.261 1.00 68.62 189 ALA A C 1
ATOM 1394 O O . ALA A 1 189 ? 1.120 16.980 14.277 1.00 68.62 189 ALA A O 1
ATOM 1395 N N . SER A 1 190 ? 0.140 15.091 13.565 1.00 67.44 190 SER A N 1
ATOM 1396 C CA . SER A 1 190 ? 1.279 14.634 12.762 1.00 67.44 190 SER A CA 1
ATOM 1397 C C . SER A 1 190 ? 1.556 15.560 11.573 1.00 67.44 190 SER A C 1
ATOM 1399 O O . SER A 1 190 ? 2.715 15.830 11.258 1.00 67.44 190 SER A O 1
ATOM 1401 N N . ARG A 1 191 ? 0.513 16.133 10.953 1.00 64.38 191 ARG A N 1
ATOM 1402 C CA . ARG A 1 191 ? 0.665 17.172 9.917 1.00 64.38 191 ARG A CA 1
ATOM 1403 C C . ARG A 1 191 ? 1.244 18.474 10.479 1.00 64.38 191 ARG A C 1
ATOM 1405 O O . ARG A 1 191 ? 2.136 19.049 9.867 1.00 64.38 191 ARG A O 1
ATOM 1412 N N . ALA A 1 192 ? 0.797 18.912 11.655 1.00 57.78 192 ALA A N 1
ATOM 1413 C CA . ALA A 1 192 ? 1.296 20.123 12.307 1.00 57.78 192 ALA A CA 1
ATOM 1414 C C . ALA A 1 192 ? 2.762 19.991 12.754 1.00 57.78 192 ALA A C 1
ATOM 1416 O O . ALA A 1 192 ? 3.524 20.951 12.655 1.00 57.78 192 ALA A O 1
ATOM 1417 N N . ARG A 1 193 ? 3.185 18.797 13.196 1.00 55.88 193 ARG A N 1
ATOM 1418 C CA . ARG A 1 193 ? 4.598 18.497 13.489 1.00 55.88 193 ARG A CA 1
ATOM 1419 C C . ARG A 1 193 ? 5.472 18.550 12.234 1.00 55.88 193 ARG A C 1
ATOM 1421 O O . ARG A 1 193 ? 6.581 19.051 12.322 1.00 55.88 193 ARG A O 1
ATOM 1428 N N . ALA A 1 194 ? 4.959 18.131 11.075 1.00 47.44 194 ALA A N 1
ATOM 1429 C CA . ALA A 1 194 ? 5.658 18.281 9.794 1.00 47.44 194 ALA A CA 1
ATOM 1430 C C . ALA A 1 194 ? 5.749 19.746 9.313 1.00 47.44 194 ALA A C 1
ATOM 1432 O O . ALA A 1 194 ? 6.654 20.082 8.558 1.00 47.44 194 ALA A O 1
ATOM 1433 N N . GLY A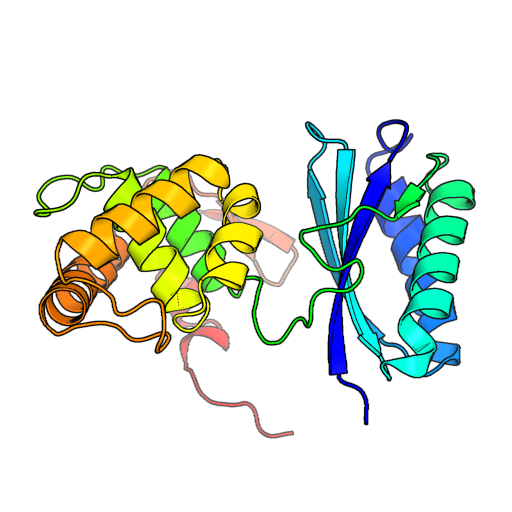 1 195 ? 4.834 20.618 9.757 1.00 38.22 195 GLY A N 1
ATOM 1434 C CA . GLY A 1 195 ? 4.881 22.066 9.514 1.00 38.22 195 GLY A CA 1
ATOM 1435 C C . GLY A 1 195 ? 5.828 22.837 10.445 1.00 38.22 195 GLY A C 1
ATOM 1436 O O . GLY A 1 195 ? 6.118 24.003 10.188 1.00 38.22 195 GLY A O 1
ATOM 1437 N N . ARG A 1 196 ? 6.337 22.206 11.513 1.00 39.88 196 ARG A N 1
ATOM 1438 C CA . ARG A 1 196 ? 7.448 22.750 12.301 1.00 39.88 196 ARG A CA 1
ATOM 1439 C C . ARG A 1 196 ? 8.737 22.372 11.589 1.00 39.88 196 ARG A C 1
ATOM 1441 O O . ARG A 1 196 ? 9.146 21.220 11.631 1.00 39.88 196 ARG A O 1
ATOM 1448 N N . VAL A 1 197 ? 9.302 23.359 10.900 1.00 39.34 197 VAL A N 1
ATOM 1449 C CA . VAL A 1 197 ? 10.585 23.345 10.191 1.00 39.34 197 VAL A CA 1
ATOM 1450 C C . VAL A 1 197 ? 11.574 22.370 10.838 1.00 39.34 197 VAL A C 1
ATOM 1452 O O . VAL A 1 197 ? 12.167 22.661 11.873 1.00 39.34 197 VAL A O 1
ATOM 1455 N N . VAL A 1 198 ? 11.751 21.204 10.217 1.00 38.72 198 VAL A N 1
ATOM 1456 C CA . VAL A 1 198 ? 13.009 20.471 10.329 1.00 38.72 198 VAL A CA 1
ATOM 1457 C C . VAL A 1 198 ? 13.907 21.132 9.296 1.00 38.72 198 VAL A C 1
ATOM 1459 O O . VAL A 1 198 ? 13.746 20.907 8.094 1.00 38.72 198 VAL A O 1
ATOM 1462 N N . GLU A 1 199 ? 14.781 22.030 9.749 1.00 37.09 199 GLU A N 1
ATOM 1463 C CA . GLU A 1 199 ? 15.861 22.546 8.912 1.00 37.09 199 GLU A CA 1
ATOM 1464 C C . GLU A 1 199 ? 16.595 21.341 8.304 1.00 37.09 199 GLU A C 1
ATOM 1466 O O . GLU A 1 199 ? 17.116 20.498 9.030 1.00 37.09 199 GLU A O 1
ATOM 1471 N N . GLY A 1 200 ? 16.577 21.212 6.973 1.00 42.12 200 GLY A N 1
ATOM 1472 C CA . GLY A 1 200 ? 17.368 20.192 6.274 1.00 42.12 200 GLY A CA 1
ATOM 1473 C C . GLY A 1 200 ? 16.684 19.444 5.131 1.00 42.12 200 GLY A C 1
ATOM 1474 O O . GLY A 1 200 ? 17.391 18.827 4.335 1.00 42.12 200 GLY A O 1
ATOM 1475 N N . VAL A 1 201 ? 15.356 19.504 4.976 1.00 43.16 201 VAL A N 1
ATOM 1476 C CA . VAL A 1 201 ? 14.705 18.854 3.822 1.00 43.16 201 VAL A CA 1
ATOM 1477 C C . VAL A 1 201 ? 14.856 19.736 2.582 1.00 43.16 201 VAL A C 1
ATOM 1479 O O . VAL A 1 201 ? 14.315 20.843 2.513 1.00 43.16 201 VAL A O 1
ATOM 1482 N N . ARG A 1 202 ? 15.614 19.240 1.599 1.00 43.81 202 ARG A N 1
ATOM 1483 C CA . ARG A 1 202 ? 15.752 19.871 0.283 1.00 43.81 202 ARG A CA 1
ATOM 1484 C C . ARG A 1 202 ? 14.624 19.385 -0.627 1.00 43.81 202 ARG A C 1
ATOM 1486 O O . ARG A 1 202 ? 14.422 18.181 -0.752 1.00 43.81 202 ARG A O 1
ATOM 1493 N N . GLY A 1 203 ? 13.885 20.314 -1.224 1.00 47.19 203 GLY A N 1
ATOM 1494 C CA . GLY A 1 203 ? 12.876 20.036 -2.246 1.00 47.19 203 GLY A CA 1
ATOM 1495 C C . GLY A 1 203 ? 13.408 20.387 -3.632 1.00 47.19 203 GLY A C 1
ATOM 1496 O O . GLY A 1 203 ? 14.260 21.266 -3.757 1.00 47.19 203 GLY A O 1
ATOM 1497 N N . VAL A 1 204 ? 12.910 19.700 -4.657 1.00 39.22 204 VAL A N 1
ATOM 1498 C CA . VAL A 1 204 ? 13.160 20.044 -6.062 1.00 39.22 204 VAL A CA 1
ATOM 1499 C C . VAL A 1 204 ? 11.997 20.914 -6.532 1.00 39.22 204 VAL A C 1
ATOM 1501 O O . VAL A 1 204 ? 10.843 20.530 -6.328 1.00 39.22 204 VAL A O 1
ATOM 1504 N N . ASP A 1 205 ? 12.280 22.099 -7.068 1.00 47.84 205 ASP A N 1
ATOM 1505 C CA . ASP A 1 205 ? 11.244 22.960 -7.641 1.00 47.84 205 ASP A CA 1
ATOM 1506 C C . ASP A 1 205 ? 10.842 22.529 -9.061 1.00 47.84 205 ASP A C 1
ATOM 1508 O O . ASP A 1 205 ? 11.394 21.588 -9.633 1.00 47.84 205 ASP A O 1
ATOM 1512 N N . GLU A 1 206 ? 9.832 23.201 -9.617 1.00 41.22 206 GLU A N 1
ATOM 1513 C CA . GLU A 1 206 ? 9.251 22.894 -10.933 1.00 41.22 206 GLU A CA 1
ATOM 1514 C C . GLU A 1 206 ? 10.249 23.098 -12.096 1.00 41.22 206 GLU A C 1
ATOM 1516 O O . GLU A 1 206 ? 9.991 22.651 -13.212 1.00 41.22 206 GLU A O 1
ATOM 1521 N N . GLU A 1 207 ? 11.408 23.710 -11.830 1.00 36.97 207 GLU A N 1
ATOM 1522 C CA . GLU A 1 207 ? 12.498 23.961 -12.781 1.00 36.97 207 GLU A CA 1
ATOM 1523 C C . GLU A 1 207 ? 13.683 22.993 -12.586 1.00 36.97 207 GLU A C 1
ATOM 1525 O O . GLU A 1 207 ? 14.676 23.068 -13.311 1.00 36.97 207 GLU A O 1
ATOM 1530 N N . GLY A 1 208 ? 13.584 22.063 -11.628 1.00 36.88 208 GLY A N 1
ATOM 1531 C CA . GLY A 1 208 ? 14.624 21.077 -11.333 1.00 36.88 208 GLY A CA 1
ATOM 1532 C C . GLY A 1 208 ? 15.706 21.561 -10.362 1.00 36.88 208 GLY A C 1
ATOM 1533 O O . GLY A 1 208 ? 16.694 20.853 -10.158 1.00 36.88 208 GLY A O 1
ATOM 1534 N N . ASN A 1 209 ? 15.548 22.730 -9.733 1.00 38.00 209 ASN A N 1
ATOM 1535 C CA . ASN A 1 209 ? 16.527 23.250 -8.783 1.00 38.00 209 ASN A CA 1
ATOM 1536 C C . ASN A 1 209 ? 16.271 22.716 -7.368 1.00 38.00 209 ASN A C 1
ATOM 1538 O O . ASN A 1 209 ? 15.142 22.668 -6.878 1.00 38.00 209 ASN A O 1
ATOM 1542 N N . VAL A 1 210 ? 17.348 22.338 -6.675 1.00 45.09 210 VAL A N 1
ATOM 1543 C CA . VAL A 1 210 ? 17.292 21.800 -5.310 1.00 45.09 210 VAL A CA 1
ATOM 1544 C C . VAL A 1 210 ? 17.423 22.943 -4.299 1.00 45.09 210 VAL A C 1
ATOM 1546 O O . VAL A 1 210 ? 18.518 23.460 -4.072 1.00 45.09 210 VAL A O 1
ATOM 1549 N N . GLY A 1 211 ? 16.308 23.326 -3.674 1.00 45.56 211 GLY A N 1
ATOM 1550 C CA . GLY A 1 211 ? 16.223 24.418 -2.699 1.00 45.56 211 GLY A CA 1
ATOM 1551 C C . GLY A 1 211 ? 15.722 23.976 -1.321 1.00 45.56 211 GLY A C 1
ATOM 1552 O O . GLY A 1 211 ? 15.185 22.882 -1.146 1.00 45.56 211 GLY A O 1
ATOM 1553 N N . GLY A 1 212 ? 15.896 24.834 -0.312 1.00 46.56 212 GLY A N 1
ATOM 1554 C CA . GLY A 1 212 ? 15.302 24.616 1.010 1.00 46.56 212 GLY A CA 1
ATOM 1555 C C . GLY A 1 212 ? 13.774 24.618 0.926 1.00 46.56 212 GLY A C 1
ATOM 1556 O O . GLY A 1 212 ? 13.190 25.494 0.285 1.00 46.56 212 GLY A O 1
ATOM 1557 N N . PHE A 1 213 ? 13.126 23.632 1.548 1.00 43.75 213 PHE A N 1
ATOM 1558 C CA . PHE A 1 213 ? 11.668 23.545 1.575 1.00 43.75 213 PHE A CA 1
ATOM 1559 C C . PHE A 1 213 ? 11.052 24.812 2.197 1.00 43.75 213 PHE A C 1
ATOM 1561 O O . PHE A 1 213 ? 11.325 25.140 3.351 1.00 43.75 213 PHE A O 1
ATOM 1568 N N . SER A 1 214 ? 10.207 25.516 1.436 1.00 45.72 214 SER A N 1
ATOM 1569 C CA . SER A 1 214 ? 9.446 26.681 1.902 1.00 45.72 214 SER A CA 1
ATOM 1570 C C . SER A 1 214 ? 7.949 26.404 1.805 1.00 45.72 214 SER A C 1
ATOM 1572 O O . SER A 1 214 ? 7.420 26.119 0.728 1.00 45.72 214 SER A O 1
ATOM 1574 N N . ALA A 1 215 ? 7.258 26.531 2.939 1.00 44.88 215 ALA A N 1
ATOM 1575 C CA . ALA A 1 215 ? 5.808 26.382 3.028 1.00 44.88 215 ALA A CA 1
ATOM 1576 C C . ALA A 1 215 ? 5.055 27.428 2.180 1.00 44.88 215 ALA A C 1
ATOM 1578 O O . ALA A 1 215 ? 3.978 27.139 1.665 1.00 44.88 215 ALA A O 1
ATOM 1579 N N . GLU A 1 216 ? 5.642 28.610 1.976 1.00 43.91 216 GLU A N 1
ATOM 1580 C CA . GLU A 1 216 ? 5.067 29.684 1.157 1.00 43.91 216 GLU A CA 1
ATOM 1581 C C . GLU A 1 216 ? 5.091 29.331 -0.338 1.00 43.91 216 GLU A C 1
ATOM 1583 O O . GLU A 1 216 ? 4.129 29.612 -1.052 1.00 43.91 216 GLU A O 1
ATOM 1588 N N . ARG A 1 217 ? 6.133 28.625 -0.807 1.00 47.81 217 ARG A N 1
ATOM 1589 C CA . ARG A 1 217 ? 6.205 28.122 -2.193 1.00 47.81 217 ARG A CA 1
ATOM 1590 C C . ARG A 1 217 ? 5.214 26.988 -2.453 1.00 47.81 217 ARG A C 1
ATOM 1592 O O . ARG A 1 217 ? 4.604 26.946 -3.515 1.00 47.81 217 ARG A O 1
ATOM 1599 N N . LEU A 1 218 ? 5.005 26.105 -1.476 1.00 43.22 218 LEU A N 1
ATOM 1600 C CA . LEU A 1 218 ? 4.011 25.031 -1.577 1.00 43.22 218 LEU A CA 1
ATOM 1601 C C . LEU A 1 218 ? 2.571 25.576 -1.594 1.00 43.22 218 LEU A C 1
ATOM 1603 O O . LEU A 1 218 ? 1.727 25.051 -2.313 1.00 43.22 218 LEU A O 1
ATOM 1607 N N . ALA A 1 219 ? 2.296 26.642 -0.835 1.00 46.31 219 ALA A N 1
ATOM 1608 C CA . ALA A 1 219 ? 0.995 27.313 -0.833 1.00 46.31 219 ALA A CA 1
ATOM 1609 C C . ALA A 1 219 ? 0.718 28.100 -2.130 1.00 46.31 219 ALA A C 1
ATOM 1611 O O . ALA A 1 219 ? -0.440 28.235 -2.521 1.00 46.31 219 ALA A O 1
ATOM 1612 N N . ALA A 1 220 ? 1.765 28.596 -2.798 1.00 42.91 220 ALA A N 1
ATOM 1613 C CA . ALA A 1 220 ? 1.674 29.281 -4.089 1.00 42.91 220 ALA A CA 1
ATOM 1614 C C . ALA A 1 220 ? 1.655 28.324 -5.299 1.00 42.91 220 ALA A C 1
ATOM 1616 O O . ALA A 1 220 ? 1.277 28.733 -6.395 1.00 42.91 220 ALA A O 1
ATOM 1617 N N . SER A 1 221 ? 2.049 27.061 -5.111 1.00 42.19 221 SER A N 1
ATOM 1618 C CA . SER A 1 221 ? 1.999 26.034 -6.152 1.00 42.19 221 SER A CA 1
ATOM 1619 C C . SER A 1 221 ? 0.541 25.698 -6.507 1.00 42.19 221 SER A C 1
ATOM 1621 O O . SER A 1 221 ? -0.307 25.617 -5.610 1.00 42.19 221 SER A O 1
ATOM 1623 N N . PRO A 1 222 ? 0.211 25.451 -7.790 1.00 40.72 222 PRO A N 1
ATOM 1624 C CA . PRO A 1 222 ? -1.152 25.111 -8.216 1.00 40.72 222 PRO A CA 1
ATOM 1625 C C . PRO A 1 222 ? -1.749 23.909 -7.458 1.00 40.72 222 PRO A C 1
ATOM 1627 O O . PRO A 1 222 ? -2.970 23.820 -7.302 1.00 40.72 222 PRO A O 1
ATOM 1630 N N . TYR A 1 223 ? -0.900 23.040 -6.901 1.00 41.09 223 TYR A N 1
ATOM 1631 C CA . TYR A 1 223 ? -1.274 21.878 -6.091 1.00 41.09 223 TYR A CA 1
ATOM 1632 C C . TYR A 1 223 ? -1.759 22.207 -4.665 1.00 41.09 223 TYR A C 1
ATOM 1634 O O . TYR A 1 223 ? -2.349 21.344 -4.014 1.00 41.09 223 TYR A O 1
ATOM 1642 N N . GLY A 1 224 ? -1.564 23.436 -4.173 1.00 34.53 224 GLY A N 1
ATOM 1643 C CA . GLY A 1 224 ? -2.044 23.878 -2.857 1.00 34.53 224 GLY A CA 1
ATOM 1644 C C . GLY A 1 224 ? -3.533 24.245 -2.817 1.00 34.53 224 GLY A C 1
ATOM 1645 O O . GLY A 1 224 ? -4.134 24.279 -1.745 1.00 34.53 224 GLY A O 1
ATOM 1646 N N . SER A 1 225 ? -4.156 24.498 -3.972 1.00 33.09 225 SER A N 1
ATOM 1647 C CA . SER A 1 225 ? -5.507 25.076 -4.028 1.00 33.09 225 SER A CA 1
ATOM 1648 C C . SER A 1 225 ? -6.654 24.061 -4.002 1.00 33.09 225 SER A C 1
ATOM 1650 O O . SER A 1 225 ? -7.806 24.461 -3.849 1.00 33.09 225 SER A O 1
ATOM 1652 N N . GLY A 1 226 ? -6.386 22.757 -4.154 1.00 32.72 226 GLY A N 1
ATOM 1653 C CA . GLY A 1 226 ? -7.437 21.728 -4.169 1.00 32.72 226 GLY A CA 1
ATOM 1654 C C . GLY A 1 226 ? -8.533 21.950 -5.224 1.00 32.72 226 GLY A C 1
ATOM 1655 O O . GLY A 1 226 ? -9.585 21.317 -5.155 1.00 32.72 226 GLY A O 1
ATOM 1656 N N . ALA A 1 227 ? -8.319 22.843 -6.193 1.00 27.25 227 ALA A N 1
ATOM 1657 C CA . ALA A 1 227 ? -9.258 23.083 -7.271 1.00 27.25 227 ALA A CA 1
ATOM 1658 C C . ALA A 1 227 ? -8.981 22.073 -8.396 1.00 27.25 227 ALA A C 1
ATOM 1660 O O . ALA A 1 227 ? -7.853 22.009 -8.891 1.00 27.25 227 ALA A O 1
ATOM 1661 N N . PRO A 1 228 ? -9.976 21.279 -8.828 1.00 33.09 228 PRO A N 1
ATOM 1662 C CA . PRO A 1 228 ? -9.802 20.405 -9.974 1.00 33.09 228 PRO A CA 1
ATOM 1663 C C . PRO A 1 228 ? -9.611 21.283 -11.212 1.00 33.09 228 PRO A C 1
ATOM 1665 O O . PRO A 1 228 ? -10.510 22.048 -11.577 1.00 33.09 228 PRO A O 1
ATOM 1668 N N . GLN A 1 229 ? -8.453 21.182 -11.865 1.00 33.25 229 GLN A N 1
ATOM 1669 C CA . GLN A 1 229 ? -8.283 21.782 -13.181 1.00 33.25 229 GLN A CA 1
ATOM 1670 C C . GLN A 1 229 ? -9.254 21.092 -14.140 1.00 33.25 229 GLN A C 1
ATOM 1672 O O . GLN A 1 229 ? -9.153 19.902 -14.437 1.00 33.25 229 GLN A O 1
ATOM 1677 N N . ARG A 1 230 ? -10.267 21.848 -14.571 1.00 34.81 230 ARG A N 1
ATOM 1678 C CA . ARG A 1 230 ? -11.072 21.482 -15.726 1.00 34.81 230 ARG A CA 1
ATOM 1679 C C . ARG A 1 230 ? -10.273 21.796 -16.987 1.00 34.81 230 ARG A C 1
ATOM 1681 O O . ARG A 1 230 ? -9.961 22.962 -17.215 1.00 34.81 230 ARG A O 1
ATOM 1688 N N . ARG A 1 231 ? -10.200 20.754 -17.818 1.00 38.50 231 ARG A N 1
ATOM 1689 C CA . ARG A 1 231 ? -9.728 20.647 -19.206 1.00 38.50 231 ARG A CA 1
ATOM 1690 C C . ARG A 1 231 ? -8.264 20.289 -19.367 1.00 38.50 231 ARG A C 1
ATOM 1692 O O . ARG A 1 231 ? -7.412 21.115 -19.002 1.00 38.50 231 ARG A O 1
#

Radius of gyration: 19.55 Å; Cα contacts (8 Å, |Δi|>4): 325; chains: 1; bounding box: 40×45×52 Å

Mean predicted aligned error: 15.89 Å

Secondary structure (DSSP, 8-state):
--EEEEEEEEESS--SSTTHHHHHHHHHHHHHHTTT-EEEEEEEETTTTEEEEEEEE-GGGHHHHHHHHHHHIIIII-S-EEEE-SSS-SEEE-SS-SPPHHHHHHHHHHHHS---SSSS-HHHHHHHHHHHHTTS-HHHHHHHSGGGT--HHHHHHHHHHHHHTTSEETTTTEE-HHHHHHHHHHHHHHHHHHTS--TT-EEE-TTS-EEE--HHHHHHSGGGS------

Foldseek 3Di:
DWFKWKWKWAWPAAQPDPCQLVQLVVQLQVVQVVVVKHFDDWDADRVRSMIITMMTGDPVCVVVSVVSSQVSCCPRSVTRIDTDDLDPDSIGGPPQLEQPPVLLVLLLLLLVDPPPDAPDDSLLLSLLSLCVRSQLALSSSLSHQVSSVHHSVSSNVSVVVCVVVQQHDNVVSGGGPVSVVRCVVRSVVSVVVVVPDPFDDWDQDPVRDTHTDDPVVVCVDPVNPPDPDDD

pLDDT: mean 70.82, std 17.78, range [27.25, 96.19]

Solvent-accessible surface area (backbone atoms only — not comparable to full-atom values): 12750 Å² total; per-residue (Å²): 119,72,42,43,27,37,37,34,27,36,36,78,46,76,54,80,41,92,60,23,52,59,52,12,51,53,54,23,34,60,59,29,47,78,71,68,24,43,70,77,50,71,52,73,43,80,89,77,29,36,36,39,39,34,35,35,28,35,78,93,44,47,68,64,47,49,51,45,42,29,50,25,28,33,68,56,13,65,18,54,41,41,84,29,64,76,62,98,43,60,66,42,67,38,78,48,34,67,53,54,70,72,51,42,55,49,51,43,50,53,69,76,40,88,60,71,94,56,101,49,55,58,63,40,48,49,33,51,51,43,19,55,69,30,64,29,31,66,69,30,29,33,67,37,22,55,85,61,78,36,58,41,67,59,35,47,53,29,48,54,50,36,34,76,72,54,28,33,40,75,90,75,36,37,79,26,73,64,36,52,57,48,48,69,52,48,54,58,51,57,52,54,56,68,68,49,80,66,88,81,56,69,36,70,50,100,85,70,48,81,39,77,68,49,74,69,59,50,60,70,34,80,83,55,66,82,66,80,82,81,129

Sequence (231 aa):
MAQEFLVGFRLSEPPRAGEALEAALSEAKASLEAMGVALKGWDYDGSERLLLVHISAPPELLERAAEGIARALSGTAGAEARLEKLSRDTFAPARSAVPSQPVAGFLLRAASGGLEGYPLGRDELLALLLFYFVGCDRERAILAAPFLGLDSDAVKDALDGLASKGYVDLAKGALLKPAERLLNAAIPASRARAGRVVEGVRGVDEEGNVGGFSAERLAASPYGSGAPQRR

Nearest PDB structures (foldseek):
  4oi3-assembly1_B  TM=6.811E-01  e=1.291E-02  Streptomyces coelicolor A3(2)
  8ceh-assembly1_Aa  TM=5.371E-01  e=5.522E-02  Saccharomyces cerevisiae
  8q87-assembly1_A  TM=4.548E-01  e=6.906E-02  Gallus gallus
  6gz5-assembly1_Ct  TM=4.201E-01  e=5.840E-02  Oryctolagus cuniculus
  8vft-assembly1_v  TM=4.044E-01  e=9.133E-02  Oryctolagus cuniculus